Protein 2P6H (pdb70)

Secondary structure (DSSP, 8-state):
-EEEEEEEE--SSSEEEE-HHHHHHHHHTTT--SEEEEEE---SSEEEEEE---HHHHHHHHHHHHHHH-TTSS-GGGGT-S-HHHHHHHHHH-SEEEEEEETTEE---TT-EEEEEESS-S-EEEEEEEEEE-/-EEEEEEEE--SSSEEEE-HHHHHHHHHHHT--SEEEEEE---SSEEEEEE---HHHHHHHHHHHHHHH-TTSS-GGGGT-S-HHHHHHHHHH-SEEEEEEETTEE---TT-EEEEEESS-S-EEEEEEEEEE-

InterPro domains:
  IPR001602 UPF0047 protein YjbQ-like [PF01894] (20-130)
  IPR001602 UPF0047 protein YjbQ-like [PIRSF004681] (4-135)
  IPR001602 UPF0047 protein YjbQ-like [PS01314] (98-116)
  IPR001602 UPF0047 protein YjbQ-like [PTHR30615] (9-125)
  IPR001602 UPF0047 protein YjbQ-like [TIGR00149] (8-135)
  IPR035917 YjbQ-like superfamily [G3DSA:2.60.120.460] (1-136)
  IPR035917 YjbQ-like superfamily [SSF111038] (1-133)

B-factor: mean 32.74, std 10.24, range [18.62, 86.34]

Radius of gyration: 21.9 Å; Cα contacts (8 Å, |Δi|>4): 578; chains: 2; bounding box: 61×43×54 Å

Solvent-accessible surface area: 13868 Å² total; per-residue (Å²): 149,87,98,19,68,31,73,3,139,1,110,156,75,15,29,10,33,54,8,12,46,92,0,67,127,35,13,60,104,39,19,8,50,55,22,74,0,35,1,75,7,83,36,89,10,0,0,7,31,27,73,36,28,31,57,118,58,35,125,86,36,21,79,119,8,97,111,83,4,99,32,60,12,123,76,198,68,65,164,109,63,106,13,7,0,0,56,65,0,17,97,120,53,26,61,63,66,72,0,56,2,89,50,24,89,15,51,17,35,53,85,73,58,0,0,1,3,1,0,16,11,91,116,122,13,39,2,32,2,40,6,94,49,139,144,86,86,21,68,30,73,3,146,1,108,160,73,15,30,9,32,55,7,2,42,90,0,40,119,36,18,59,111,39,18,8,54,55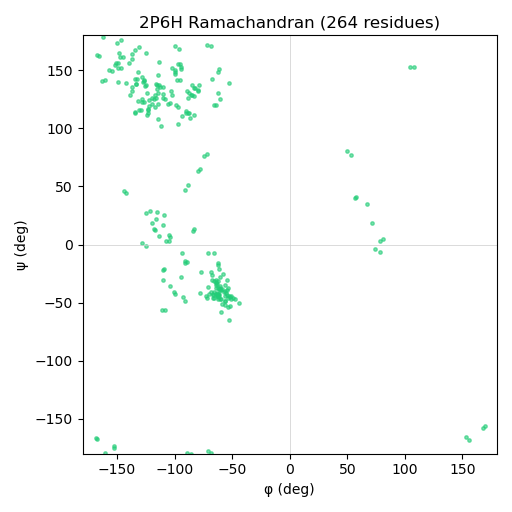,21,76,0,36,1,75,8,82,34,90,10,0,0,7,31,26,72,35,31,30,51,113,59,36,122,82,36,22,80,117,4,97,114,84,3,109,33,58,13,126,78,195,68,68,163,112,61,104,14,7,0,0,56,64,0,14,101,115,48,26,61,62,71,72,0,55,1,88,49,27,91,13,50,17,35,56,85,72,63,1,0,2,5,1,1,14,12,90,115,131,14,40,1,31,1,38,5,94,50,146

Sequence (268 aa):
METGSFTVKTERRLQVLDVTGKVEEWLSTVGGVNGLLVVYVPHTTAAVAVNEAEPRLMEDIVEFIRELTKPGGPWKHNLVDVNAHAHLGNTIIGDSRVIPVVGGRLSLGTWQRILFVEMDGPRERTVNLLYLGEMETGSFTVKTERRLQVLDVTGKVEEWLSTVGGVNGLLVVYVPHTTAAVAVNEAEPRLMEDIVEFIRELTKPGGPWKHNLVDVNAHAHLGNTIIGDSRVIPVVGGRLSLGTWQRILFVEMDGPRERTVNLLYLGE

CATH classification: 2.60.120.460

Organism: Aeropyrum pernix (strain ATCC 700893 / DSM 11879 / JCM 9820 / NBRC 100138 / K1) (NCBI:txid272557)

Foldseek 3Di:
DDKDKDKDFADDLKFKDFCQPVQLVVVVVVQFFWFKKKKFFPDLLKAKAKFAPDVVVRVVVRVVLCVVLPQQPPDPCVVVPRRSSSNVSCVVRDGMDMWTHHRNRGPDDPRITMMIIHNGDSDITMMIMDTDHD/DDKDKDKDFADDLKFKDFPQPVQVVVLVVVQDFWFKKKKFFPDLLKAKAKFAPDVVVRVVVRVVLCVPLPQQPPDPCVVVPRRSSSNVSCVVRDGMDMFTHHRNRGPAPPRITMMIIHNGDSDITMMMMDTDDD

Nearest PDB structures (foldseek):
  2p6h-assembly1_A  TM=1.008E+00  e=1.892E-31  Aeropyrum pernix
  1vph-assembly2_E  TM=9.837E-01  e=3.895E-20  Saccharolobus solfataricus P2
  1ve0-assembly1_A  TM=9.729E-01  e=5.757E-20  Sulfurisphaera tokodaii
  1vmf-assembly1_C  TM=9.405E-01  e=2.347E-15  Halalkalibacterium halodurans
  2cu5-assembly1_C  TM=9.081E-01  e=6.501E-14  Thermus thermophilus HB8

Structure (mmCIF, N/CA/C/O backbone):
data_2P6H
#
_entry.id   2P6H
#
_cell.length_a   73.023
_cell.length_b   73.023
_cell.length_c   49.433
_cell.angle_alpha   90.00
_cell.angle_beta   90.00
_cell.angle_gamma   120.00
#
_symmetry.space_group_name_H-M   'P 3'
#
loop_
_entity.id
_entity.type
_entity.pdbx_description
1 polymer 'Hypothetical protein'
2 non-polymer 'SULFATE ION'
3 water water
#
loop_
_atom_site.group_PDB
_atom_site.id
_atom_site.type_symbol
_atom_site.label_atom_id
_atom_site.label_alt_id
_atom_site.label_comp_id
_atom_site.label_asym_id
_atom_site.label_entity_id
_atom_site.label_seq_id
_atom_site.pdbx_PDB_ins_code
_atom_site.Cartn_x
_atom_site.Cartn_y
_atom_site.Cartn_z
_atom_site.occupancy
_atom_site.B_iso_or_equiv
_atom_site.auth_seq_id
_atom_site.auth_comp_id
_atom_site.auth_asym_id
_atom_site.auth_atom_id
_atom_site.pdbx_PDB_model_num
ATOM 1 N N . MET A 1 1 ? -2.150 8.143 23.052 1.00 52.51 1 MET A N 1
ATOM 2 C CA . MET A 1 1 ? -1.695 8.539 21.691 1.00 51.06 1 MET A CA 1
ATOM 3 C C . MET A 1 1 ? -1.903 10.024 21.443 1.00 50.57 1 MET A C 1
ATOM 4 O O . MET A 1 1 ? -2.734 10.670 22.085 1.00 50.75 1 MET A O 1
ATOM 9 N N . GLU A 1 2 ? -1.139 10.560 20.501 1.00 49.28 2 GLU A N 1
ATOM 10 C CA . GLU A 1 2 ? -1.233 11.947 20.133 1.00 47.96 2 GLU A CA 1
ATOM 11 C C . GLU A 1 2 ? -1.746 12.060 18.727 1.00 46.23 2 GLU A C 1
ATOM 12 O O . GLU A 1 2 ? -1.624 11.176 17.896 1.00 44.40 2 GLU A O 1
ATOM 18 N N . THR A 1 3 ? -2.300 13.226 18.473 1.00 44.10 3 THR A N 1
ATOM 19 C CA . THR A 1 3 ? -3.000 13.358 17.235 1.00 42.60 3 THR A CA 1
ATOM 20 C C . THR A 1 3 ? -2.927 14.808 16.705 1.00 41.07 3 THR A C 1
ATOM 21 O O . THR A 1 3 ? -2.874 15.757 17.476 1.00 40.06 3 THR A O 1
ATOM 25 N N . GLY A 1 4 ? -2.749 14.894 15.389 1.00 38.26 4 GLY A N 1
ATOM 26 C CA . GLY A 1 4 ? -2.488 16.168 14.749 1.00 37.37 4 GLY A CA 1
ATOM 27 C C . GLY A 1 4 ? -2.733 16.167 13.252 1.00 37.04 4 GLY A C 1
ATOM 28 O O . GLY A 1 4 ? -3.098 15.149 12.665 1.00 35.34 4 GLY A O 1
ATOM 29 N N . SER A 1 5 ? -2.528 17.321 12.632 1.00 36.78 5 SER A N 1
ATOM 30 C CA . SER A 1 5 ? -2.729 17.450 11.194 1.00 37.22 5 SER A CA 1
ATOM 31 C C . SER A 1 5 ? -2.147 18.754 10.690 1.00 36.55 5 SER A C 1
ATOM 32 O O . SER A 1 5 ? -1.879 19.671 11.466 1.00 37.45 5 SER A O 1
ATOM 35 N N . PHE A 1 6 ? -1.951 18.828 9.380 1.00 35.46 6 PHE A N 1
ATOM 36 C CA . PHE A 1 6 ? -1.456 20.031 8.746 1.00 33.92 6 PHE A CA 1
ATOM 37 C C . PHE A 1 6 ? -1.978 20.079 7.329 1.00 34.40 6 PHE A C 1
ATOM 38 O O . PHE A 1 6 ? -2.336 19.074 6.738 1.00 32.62 6 PHE A O 1
ATOM 46 N N . THR A 1 7 ? -2.086 21.313 6.790 1.00 33.63 7 THR A N 1
ATOM 47 C CA . THR A 1 7 ? -2.592 21.433 5.422 1.00 34.42 7 THR A CA 1
ATOM 48 C C . THR A 1 7 ? -1.483 21.499 4.423 1.00 34.70 7 THR A C 1
ATOM 49 O O . THR A 1 7 ? -0.358 21.874 4.728 1.00 33.60 7 THR A O 1
ATOM 53 N N . VAL A 1 8 ? -1.857 21.083 3.205 1.00 34.38 8 VAL A N 1
ATOM 54 C CA . VAL A 1 8 ? -0.934 21.067 2.085 1.00 34.61 8 VAL A CA 1
ATOM 55 C C . VAL A 1 8 ? -1.669 21.670 0.907 1.00 35.93 8 VAL A C 1
ATOM 56 O O . VAL A 1 8 ? -2.647 21.118 0.403 1.00 34.83 8 VAL A O 1
ATOM 60 N N . LYS A 1 9 ? -1.193 22.834 0.494 1.00 36.82 9 LYS A N 1
ATOM 61 C CA . LYS A 1 9 ? -1.770 23.552 -0.618 1.00 38.61 9 LYS A CA 1
ATOM 62 C C . LYS A 1 9 ? -1.110 23.098 -1.904 1.00 37.71 9 LYS A C 1
ATOM 63 O O . LYS A 1 9 ? 0.073 23.311 -2.134 1.00 38.12 9 LYS A O 1
ATOM 69 N N . THR A 1 10 ? -1.867 22.426 -2.768 1.00 36.47 10 THR A N 1
ATOM 70 C CA . THR A 1 10 ? -1.288 21.972 -4.014 1.00 35.42 10 THR A CA 1
ATOM 71 C C . THR A 1 10 ? -1.566 23.007 -5.108 1.00 36.38 10 THR A C 1
ATOM 72 O O . THR A 1 10 ? -2.522 23.770 -5.049 1.00 35.56 10 THR A O 1
ATOM 76 N N . GLU A 1 11 ? -0.690 23.049 -6.107 1.00 37.90 11 GLU A N 1
ATOM 77 C CA . GLU A 1 11 ? -0.762 24.073 -7.142 1.00 40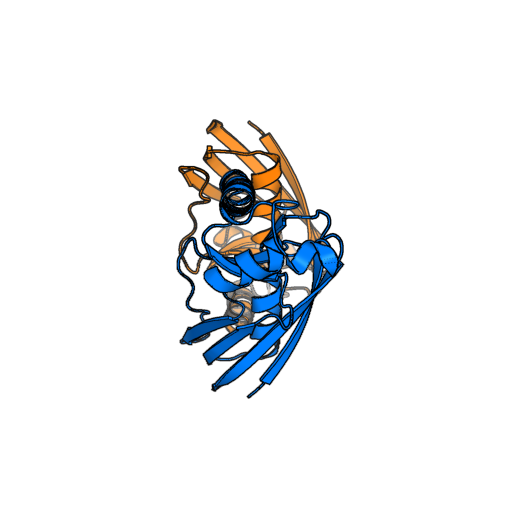.04 11 GLU A CA 1
ATOM 78 C C . GLU A 1 11 ? -1.186 23.614 -8.532 1.00 40.24 11 GLU A C 1
ATOM 79 O O . GLU A 1 11 ? -1.656 24.424 -9.333 1.00 39.22 11 GLU A O 1
ATOM 85 N N . ARG A 1 12 ? -1.022 22.324 -8.819 1.00 39.09 12 ARG A N 1
ATOM 86 C CA . ARG A 1 12 ? -1.307 21.715 -10.121 1.00 38.26 12 ARG A CA 1
ATOM 87 C C . ARG A 1 12 ? -2.286 20.535 -10.015 1.00 36.32 12 ARG A C 1
ATOM 88 O O . ARG A 1 12 ? -2.488 19.953 -8.957 1.00 35.07 12 ARG A O 1
ATOM 96 N N . ARG A 1 13 ? -2.855 20.110 -11.140 1.00 33.06 13 ARG A N 1
ATOM 97 C CA . ARG A 1 13 ? -3.717 18.942 -11.138 1.00 32.79 13 ARG A CA 1
ATOM 98 C C . ARG A 1 13 ? -2.973 17.748 -10.563 1.00 30.77 13 ARG A C 1
ATOM 99 O O . ARG A 1 13 ? -3.439 17.062 -9.663 1.00 29.68 13 ARG A O 1
ATOM 107 N N . LEU A 1 14 ? -1.788 17.482 -11.100 1.00 29.56 14 LEU A N 1
ATOM 108 C CA . LEU A 1 14 ? -0.951 16.360 -10.594 1.00 29.23 14 LEU A CA 1
ATOM 109 C C . LEU A 1 14 ? 0.304 16.983 -10.058 1.00 29.55 14 LEU A C 1
ATOM 110 O O . LEU A 1 14 ? 0.970 17.771 -10.716 1.00 27.27 14 LEU A O 1
ATOM 115 N N . GLN A 1 15 ? 0.649 16.627 -8.828 1.00 27.77 15 GLN A N 1
ATOM 116 C CA . GLN A 1 15 ? 1.846 17.181 -8.233 1.00 28.66 15 GLN A CA 1
ATOM 117 C C . GLN A 1 15 ? 2.283 16.359 -7.035 1.00 27.44 15 GLN A C 1
ATOM 118 O O . GLN A 1 15 ? 1.460 15.873 -6.265 1.00 27.04 15 GLN A O 1
ATOM 124 N N . VAL A 1 16 ? 3.590 16.178 -6.907 1.00 27.28 16 VAL A N 1
ATOM 125 C CA . VAL A 1 16 ? 4.149 15.435 -5.787 1.00 26.67 16 VAL A CA 1
ATOM 126 C C . VAL A 1 16 ? 4.864 16.443 -4.902 1.00 28.40 16 VAL A C 1
ATOM 127 O O . VAL A 1 16 ? 5.664 17.241 -5.402 1.00 29.94 16 VAL A O 1
ATOM 131 N N . LEU A 1 17 ? 4.563 16.410 -3.605 1.00 28.19 17 LEU A N 1
ATOM 132 C CA . LEU A 1 17 ? 5.163 17.339 -2.651 1.00 29.00 17 LEU A CA 1
ATOM 133 C C . LEU A 1 17 ? 5.830 16.592 -1.501 1.00 28.13 17 LEU A C 1
ATOM 134 O O . LEU A 1 17 ? 5.273 15.632 -0.987 1.00 25.75 17 LEU A O 1
ATOM 139 N N . ASP A 1 18 ? 7.021 17.046 -1.109 1.00 27.60 18 ASP A N 1
ATOM 140 C CA . ASP A 1 18 ? 7.765 16.479 0.021 1.00 27.84 18 ASP A CA 1
ATOM 141 C C . ASP A 1 18 ? 7.281 17.171 1.303 1.00 28.57 18 ASP A C 1
ATOM 142 O O . ASP A 1 18 ? 7.571 18.355 1.536 1.00 28.58 18 ASP A O 1
ATOM 147 N N . VAL A 1 19 ? 6.551 16.438 2.137 1.00 27.77 19 VAL A N 1
ATOM 148 C CA . VAL A 1 19 ? 6.022 17.014 3.388 1.00 26.61 19 VAL A CA 1
ATOM 149 C C . VAL A 1 19 ? 6.724 16.437 4.626 1.00 26.00 19 VAL A C 1
ATOM 150 O O . VAL A 1 19 ? 6.249 16.544 5.749 1.00 25.68 19 VAL A O 1
ATOM 154 N N . THR A 1 20 ? 7.883 15.813 4.445 1.00 26.64 20 THR A N 1
ATOM 155 C CA . THR A 1 20 ? 8.655 15.239 5.568 1.00 27.26 20 THR A CA 1
ATOM 156 C C . THR A 1 20 ? 8.863 16.238 6.694 1.00 30.37 20 THR A C 1
ATOM 157 O O . THR A 1 20 ? 8.734 15.924 7.870 1.00 28.15 20 THR A O 1
ATOM 161 N N . GLY A 1 21 ? 9.225 17.460 6.314 1.00 30.39 21 GLY A N 1
ATOM 162 C CA . GLY A 1 21 ? 9.493 18.498 7.294 1.00 33.11 21 GLY A CA 1
ATOM 163 C C . GLY A 1 21 ? 8.374 18.720 8.293 1.00 34.32 21 GLY A C 1
ATOM 164 O O . GLY A 1 21 ? 8.593 18.692 9.505 1.00 33.91 21 GLY A O 1
ATOM 165 N N . LYS A 1 22 ? 7.169 18.948 7.786 1.00 33.99 22 LYS A N 1
ATOM 166 C CA . LYS A 1 22 ? 6.001 19.188 8.631 1.00 35.90 22 LYS A CA 1
ATOM 167 C C . LYS A 1 22 ? 5.695 17.995 9.546 1.00 35.68 22 LYS A C 1
ATOM 168 O O . LYS A 1 22 ? 5.233 18.143 10.670 1.00 35.46 22 LYS A O 1
ATOM 174 N N . VAL A 1 23 ? 5.924 16.781 9.057 1.00 35.79 23 VAL A N 1
ATOM 175 C CA . VAL A 1 23 ? 5.649 15.596 9.871 1.00 35.55 23 VAL A CA 1
ATOM 176 C C . VAL A 1 23 ? 6.582 15.527 11.066 1.00 37.67 23 VAL A C 1
ATOM 177 O O . VAL A 1 23 ? 6.175 15.263 12.190 1.00 37.32 23 VAL A O 1
ATOM 181 N N . GLU A 1 24 ? 7.868 15.761 10.827 1.00 39.52 24 GLU A N 1
ATOM 182 C CA . GLU A 1 24 ? 8.865 15.732 11.879 1.00 43.36 24 GLU A CA 1
ATOM 183 C C . GLU A 1 24 ? 8.588 16.836 12.898 1.00 45.03 24 GLU A C 1
ATOM 184 O O . GLU A 1 24 ? 8.805 16.683 14.093 1.00 44.45 24 GLU A O 1
ATOM 190 N N . GLU A 1 25 ? 8.096 17.964 12.394 1.00 46.97 25 GLU A N 1
ATOM 191 C CA . GLU A 1 25 ? 7.743 19.091 13.211 1.00 48.95 25 GLU A CA 1
ATOM 192 C C . GLU A 1 25 ? 6.806 18.626 14.300 1.00 48.73 25 GLU A C 1
ATOM 193 O O . GLU A 1 25 ? 7.129 18.641 15.481 1.00 49.29 25 GLU A O 1
ATOM 199 N N . TRP A 1 26 ? 5.638 18.191 13.842 1.00 47.51 26 TRP A N 1
ATOM 200 C CA . TRP A 1 26 ? 4.594 17.689 14.728 1.00 46.75 26 TRP A CA 1
ATOM 201 C C . TRP A 1 26 ? 5.163 16.622 15.650 1.00 47.58 26 TRP A C 1
ATOM 202 O O . TRP A 1 26 ? 4.918 16.567 16.835 1.00 46.95 26 TRP A O 1
ATOM 213 N N . LEU A 1 27 ? 5.938 15.735 15.045 1.00 47.84 27 LEU A N 1
ATOM 214 C CA . LEU A 1 27 ? 6.493 14.640 15.801 1.00 50.27 27 LEU A CA 1
ATOM 215 C C . LEU A 1 27 ? 7.358 15.102 16.982 1.00 51.68 27 LEU A C 1
ATOM 216 O O . LEU A 1 27 ? 7.429 14.462 18.024 1.00 52.17 27 LEU A O 1
ATOM 221 N N . SER A 1 28 ? 8.116 16.192 16.749 1.00 53.12 28 SER A N 1
ATOM 222 C CA . SER A 1 28 ? 8.911 16.713 17.856 1.00 54.20 28 SER A CA 1
ATOM 223 C C . SER A 1 28 ? 8.037 17.501 18.828 1.00 54.54 28 SER A C 1
ATOM 224 O O . SER A 1 28 ? 8.363 17.665 19.995 1.00 55.62 28 SER A O 1
ATOM 227 N N . THR A 1 29 ? 6.909 17.993 18.325 1.00 54.43 29 THR A N 1
ATOM 228 C CA . THR A 1 29 ? 5.981 18.716 19.217 1.00 53.66 29 THR A CA 1
ATOM 229 C C . THR A 1 29 ? 5.325 17.734 20.145 1.00 53.13 29 THR A C 1
ATOM 230 O O . THR A 1 29 ? 4.584 18.095 21.050 1.00 53.47 29 THR A O 1
ATOM 234 N N . VAL A 1 30 ? 5.621 16.475 19.827 1.00 51.28 30 VAL A N 1
ATOM 235 C CA . VAL A 1 30 ? 5.093 15.417 20.614 1.00 49.35 30 VAL A CA 1
ATOM 236 C C . VAL A 1 30 ? 6.215 14.723 21.428 1.00 48.38 30 VAL A C 1
ATOM 237 O O . VAL A 1 30 ? 6.011 14.256 22.541 1.00 47.89 30 VAL A O 1
ATOM 241 N N . GLY A 1 31 ? 7.423 14.723 20.873 1.00 47.05 31 GLY A N 1
ATOM 242 C CA . GLY A 1 31 ? 8.567 14.169 21.573 1.00 46.16 31 GLY A CA 1
ATOM 243 C C . GLY A 1 31 ? 8.495 12.667 21.779 1.00 45.37 31 GLY A C 1
ATOM 244 O O . GLY A 1 31 ? 8.948 12.154 22.803 1.00 45.03 31 GLY A O 1
ATOM 245 N N . GLY A 1 32 ? 7.927 11.954 20.810 1.00 43.94 32 GLY A N 1
ATOM 246 C CA . GLY A 1 32 ? 7.817 10.505 20.928 1.00 42.12 32 GLY A CA 1
ATOM 247 C C . GLY A 1 32 ? 9.188 9.843 20.873 1.00 40.37 32 GLY A C 1
ATOM 248 O O . GLY A 1 32 ? 10.074 10.274 20.167 1.00 40.81 32 GLY A O 1
ATOM 249 N N . VAL A 1 33 ? 9.356 8.776 21.679 1.00 39.05 33 VAL A N 1
ATOM 250 C CA . VAL A 1 33 ? 10.643 8.109 21.656 1.00 37.30 33 VAL A CA 1
ATOM 251 C C . VAL A 1 33 ? 10.545 6.740 20.967 1.00 35.80 33 VAL A C 1
ATOM 252 O O . VAL A 1 33 ? 11.242 6.449 20.004 1.00 34.56 33 VAL A O 1
ATOM 256 N N . ASN A 1 34 ? 9.669 5.854 21.438 1.00 33.96 34 ASN A N 1
ATOM 257 C CA . ASN A 1 34 ? 9.466 4.552 20.802 1.00 33.42 34 ASN A CA 1
ATOM 258 C C . ASN A 1 34 ? 7.984 4.355 20.545 1.00 34.67 34 ASN A C 1
ATOM 259 O O . ASN A 1 34 ? 7.162 4.460 21.446 1.00 33.99 34 ASN A O 1
ATOM 264 N N . GLY A 1 35 ? 7.637 4.078 19.292 1.00 32.95 35 GLY A N 1
ATOM 265 C CA . GLY A 1 35 ? 6.223 3.907 18.931 1.00 32.79 35 GLY A CA 1
ATOM 266 C C . GLY A 1 35 ? 6.039 3.895 17.413 1.00 32.36 35 GLY A C 1
ATOM 267 O O . GLY A 1 35 ? 6.956 3.579 16.666 1.00 30.95 35 GLY A O 1
ATOM 268 N N . LEU A 1 36 ? 4.800 4.209 16.951 1.00 31.60 36 LEU A N 1
ATOM 269 C CA . LEU A 1 36 ? 4.496 4.245 15.527 1.00 31.71 36 LEU A CA 1
ATOM 270 C C . LEU A 1 36 ? 3.849 5.563 15.171 1.00 30.67 36 LEU A C 1
ATOM 271 O O . LEU A 1 36 ? 3.107 6.154 15.945 1.00 31.38 36 LEU A O 1
ATOM 276 N N . LEU A 1 37 ? 4.187 6.042 13.986 1.00 30.31 37 LEU A N 1
ATOM 277 C CA . LEU A 1 37 ? 3.545 7.207 13.511 1.00 29.77 37 LEU A CA 1
ATOM 278 C C . LEU A 1 37 ? 2.718 6.780 12.330 1.00 30.04 37 LEU A C 1
ATOM 279 O O . LEU A 1 37 ? 3.145 5.978 11.509 1.00 29.84 37 LEU A O 1
ATOM 284 N N . VAL A 1 38 ? 1.476 7.258 12.272 1.00 29.18 38 VAL A N 1
ATOM 285 C CA . VAL A 1 38 ? 0.667 6.964 11.088 1.00 27.61 38 VAL A CA 1
ATOM 286 C C . VAL A 1 38 ? 0.399 8.251 10.376 1.00 27.34 38 VAL A C 1
ATOM 287 O O . VAL A 1 38 ? -0.111 9.209 10.941 1.00 27.06 38 VAL A O 1
ATOM 291 N N . VAL A 1 39 ? 0.849 8.282 9.118 1.00 26.85 39 VAL A N 1
ATOM 292 C CA . VAL A 1 39 ? 0.616 9.404 8.247 1.00 25.75 39 VAL A CA 1
ATOM 293 C C . VAL A 1 39 ? -0.463 9.008 7.299 1.00 25.19 39 VAL A C 1
ATOM 294 O O . VAL A 1 39 ? -0.364 8.022 6.580 1.00 23.35 39 VAL A O 1
ATOM 298 N N . TYR A 1 40 ? -1.560 9.751 7.263 1.00 25.84 40 TYR A N 1
ATOM 299 C CA . TYR A 1 40 ? -2.645 9.390 6.370 1.00 26.97 40 TYR A CA 1
ATOM 300 C C . TYR A 1 40 ? -3.418 10.610 5.897 1.00 26.96 40 TYR A C 1
ATOM 301 O O . TYR A 1 40 ? -3.452 11.656 6.542 1.00 25.76 40 TYR A O 1
ATOM 310 N N . VAL A 1 41 ? -3.993 10.472 4.696 1.00 25.12 41 VAL A N 1
ATOM 311 C CA . VAL A 1 41 ? -4.781 11.546 4.139 1.00 25.41 41 VAL A CA 1
ATOM 312 C C . VAL A 1 41 ? -6.241 11.067 3.985 1.00 25.77 41 VAL A C 1
ATOM 313 O O . VAL A 1 41 ? -6.515 9.918 3.663 1.00 26.74 41 VAL A O 1
ATOM 317 N N . PRO A 1 42 ? -7.187 11.937 4.331 1.00 26.18 42 PRO A N 1
ATOM 318 C CA . PRO A 1 42 ? -8.602 11.615 4.255 1.00 25.80 42 PRO A CA 1
ATOM 319 C C . PRO A 1 42 ? -9.175 11.819 2.835 1.00 25.55 42 PRO A C 1
ATOM 320 O O . PRO A 1 42 ? -10.381 11.818 2.630 1.00 26.20 42 PRO A O 1
ATOM 324 N N . HIS A 1 43 ? -8.289 11.972 1.856 1.00 23.51 43 HIS A N 1
ATOM 325 C CA . HIS A 1 43 ? -8.732 12.218 0.479 1.00 24.40 43 HIS A CA 1
ATOM 326 C C . HIS A 1 43 ? -8.755 10.961 -0.390 1.00 23.46 43 HIS A C 1
ATOM 327 O O . HIS A 1 43 ? -7.874 10.114 -0.271 1.00 22.88 43 HIS A O 1
ATOM 334 N N . THR A 1 44 ? -9.765 10.855 -1.253 1.00 22.70 44 THR A N 1
ATOM 335 C CA . THR A 1 44 ? -9.888 9.725 -2.170 1.00 22.07 44 THR A CA 1
ATOM 336 C C . THR A 1 44 ? -9.244 10.065 -3.526 1.00 22.70 44 THR A C 1
ATOM 337 O O . THR A 1 44 ? -9.146 9.204 -4.393 1.00 22.40 44 THR A O 1
ATOM 341 N N . THR A 1 45 ? -8.825 11.319 -3.709 1.00 22.52 45 THR A N 1
ATOM 342 C CA . THR A 1 45 ? -8.161 11.661 -4.987 1.00 24.87 45 THR A CA 1
ATOM 343 C C . THR A 1 45 ? -6.788 12.272 -4.773 1.00 24.92 45 THR A C 1
ATOM 344 O O . THR A 1 45 ? -6.263 12.993 -5.611 1.00 24.81 45 THR A O 1
ATOM 348 N N . ALA A 1 46 ? -6.195 11.896 -3.650 1.00 25.46 46 ALA A N 1
ATOM 349 C CA . ALA A 1 46 ? -4.820 12.244 -3.333 1.00 24.97 46 ALA A CA 1
ATOM 350 C C . ALA A 1 46 ? -4.275 11.058 -2.593 1.00 25.05 46 ALA A C 1
ATOM 351 O O . ALA A 1 46 ? -5.008 10.205 -2.110 1.00 24.74 46 ALA A O 1
ATOM 353 N N . ALA A 1 47 ? -2.955 10.948 -2.510 1.00 24.08 47 ALA A N 1
ATOM 354 C CA . ALA A 1 47 ? -2.356 9.805 -1.827 1.00 23.96 47 ALA A CA 1
ATOM 355 C C . ALA A 1 47 ? -1.063 10.213 -1.132 1.00 23.83 47 ALA A C 1
ATOM 356 O O . ALA A 1 47 ? -0.639 11.361 -1.194 1.00 22.83 47 ALA A O 1
ATOM 358 N N . VAL A 1 48 ? -0.471 9.259 -0.397 1.00 23.83 48 VAL A N 1
ATOM 359 C CA . VAL A 1 48 ? 0.840 9.497 0.196 1.00 25.25 48 VAL A CA 1
ATOM 360 C C . VAL A 1 48 ? 1.725 8.311 -0.070 1.00 25.02 48 VAL A C 1
ATOM 361 O O . VAL A 1 48 ? 1.306 7.165 -0.013 1.00 23.60 48 VAL A O 1
ATOM 365 N N . ALA A 1 49 ? 2.971 8.639 -0.413 1.00 23.33 49 ALA A N 1
ATOM 366 C CA . ALA A 1 49 ? 3.939 7.618 -0.699 1.00 24.06 49 ALA A CA 1
ATOM 367 C C . ALA A 1 49 ? 5.242 7.944 -0.009 1.00 23.81 49 ALA A C 1
ATOM 368 O O . ALA A 1 49 ? 5.468 9.054 0.455 1.00 22.92 49 ALA A O 1
ATOM 370 N N . VAL A 1 50 ? 6.133 6.973 0.033 1.00 22.77 50 VAL A N 1
ATOM 371 C CA . VAL A 1 50 ? 7.458 7.205 0.584 1.00 22.81 50 VAL A CA 1
ATOM 372 C C . VAL A 1 50 ? 8.491 6.875 -0.441 1.00 22.57 50 VAL A C 1
ATOM 373 O O . VAL A 1 50 ? 8.572 5.762 -0.945 1.00 19.85 50 VAL A O 1
ATOM 377 N N . ASN A 1 51 ? 9.277 7.880 -0.808 1.00 22.85 51 ASN A N 1
ATOM 378 C CA . ASN A 1 51 ? 10.359 7.662 -1.759 1.00 22.57 51 ASN A CA 1
ATOM 379 C C . ASN A 1 51 ? 11.279 8.876 -1.780 1.00 23.37 51 ASN A C 1
ATOM 380 O O . ASN A 1 51 ? 11.258 9.719 -0.893 1.00 22.61 51 ASN A O 1
ATOM 385 N N . GLU A 1 52 ? 12.146 8.947 -2.786 1.00 23.34 52 GLU A N 1
ATOM 386 C CA . GLU A 1 52 ? 13.147 10.010 -2.877 1.00 25.06 52 GLU A CA 1
ATOM 387 C C . GLU A 1 52 ? 12.588 11.320 -3.420 1.00 25.31 52 GLU A C 1
ATOM 388 O O . GLU A 1 52 ? 11.890 11.337 -4.442 1.00 26.29 52 GLU A O 1
ATOM 394 N N . ALA A 1 53 ? 12.903 12.419 -2.739 1.00 24.71 53 ALA A N 1
ATOM 395 C CA . ALA A 1 53 ? 12.417 13.733 -3.163 1.00 25.97 53 ALA A CA 1
ATOM 396 C C . ALA A 1 53 ? 13.381 14.394 -4.169 1.00 27.83 53 ALA A C 1
ATOM 397 O O . ALA A 1 53 ? 13.789 15.538 -4.018 1.00 27.68 53 ALA A O 1
ATOM 399 N N . GLU A 1 54 ? 13.752 13.669 -5.218 1.00 28.32 54 GLU A N 1
ATOM 400 C CA . GLU A 1 54 ? 14.584 14.223 -6.243 1.00 29.02 54 GLU A CA 1
ATOM 401 C C . GLU A 1 54 ? 13.680 14.865 -7.255 1.00 29.96 54 GLU A C 1
ATOM 402 O O . GLU A 1 54 ? 12.726 14.270 -7.740 1.00 29.17 54 GLU A O 1
ATOM 408 N N . PRO A 1 55 ? 13.892 16.160 -7.586 1.00 29.92 55 PRO A N 1
ATOM 409 C CA . PRO A 1 55 ? 13.019 16.866 -8.548 1.00 29.83 55 PRO A CA 1
ATOM 410 C C . PRO A 1 55 ? 12.613 16.152 -9.836 1.00 28.68 55 PRO A C 1
ATOM 411 O O . PRO A 1 55 ? 11.430 16.080 -10.160 1.00 29.36 55 PRO A O 1
ATOM 415 N N . ARG A 1 56 ? 13.576 15.597 -10.552 1.00 28.86 56 ARG A N 1
ATOM 416 C CA . ARG A 1 56 ? 13.228 14.937 -11.797 1.00 29.60 56 ARG A CA 1
ATOM 417 C C . ARG A 1 56 ? 12.389 13.692 -11.531 1.00 28.76 56 ARG A C 1
ATOM 418 O O . ARG A 1 56 ? 11.378 13.443 -12.175 1.00 29.32 56 ARG A O 1
ATOM 426 N N . LEU A 1 57 ? 12.762 12.904 -10.526 1.00 26.22 57 LEU A N 1
ATOM 427 C CA . LEU A 1 57 ? 11.979 11.716 -10.151 1.00 26.37 57 LEU A CA 1
ATOM 428 C C . LEU A 1 57 ? 10.535 12.090 -9.836 1.00 26.26 57 LEU A C 1
ATOM 429 O O . LEU A 1 57 ? 9.595 11.378 -10.165 1.00 25.12 57 LEU A O 1
ATOM 434 N N . MET A 1 58 ? 10.364 13.219 -9.166 1.00 26.41 58 MET A N 1
ATOM 435 C CA . MET A 1 58 ? 9.033 13.655 -8.773 1.00 27.11 58 MET A CA 1
ATOM 436 C C . MET A 1 58 ? 8.192 13.979 -10.000 1.00 27.01 58 MET A C 1
ATOM 437 O O . MET A 1 58 ? 6.970 13.811 -9.990 1.00 26.72 58 MET A O 1
ATOM 442 N N . GLU A 1 59 ? 8.852 14.440 -11.058 1.00 26.99 59 GLU A N 1
ATOM 443 C CA . GLU A 1 59 ? 8.186 14.698 -12.331 1.00 26.93 59 GLU A CA 1
ATOM 444 C C . GLU A 1 59 ? 7.807 13.379 -12.925 1.00 26.13 59 GLU A C 1
ATOM 445 O O . GLU A 1 59 ? 6.724 13.200 -13.466 1.00 26.53 59 GLU A O 1
ATOM 451 N N . ASP A 1 60 ? 8.731 12.425 -12.843 1.00 23.67 60 ASP A N 1
ATOM 452 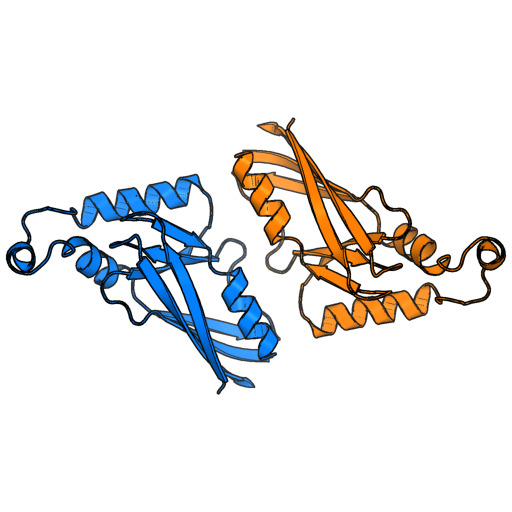C CA . ASP A 1 60 ? 8.491 11.104 -13.420 1.00 23.82 60 ASP A CA 1
ATOM 453 C C . ASP A 1 60 ? 7.293 10.408 -12.763 1.00 22.63 60 ASP A C 1
ATOM 454 O O . ASP A 1 60 ? 6.537 9.693 -13.380 1.00 21.75 60 ASP A O 1
ATOM 459 N N . ILE A 1 61 ? 7.189 10.616 -11.424 1.00 21.33 61 ILE A N 1
ATOM 460 C CA . ILE A 1 61 ? 6.081 9.994 -10.731 1.00 22.10 61 ILE A CA 1
ATOM 461 C C . ILE A 1 61 ? 4.740 10.489 -11.259 1.00 21.94 61 ILE A C 1
ATOM 462 O O . ILE A 1 61 ? 3.796 9.737 -11.462 1.00 22.64 61 ILE A O 1
ATOM 467 N N . VAL A 1 62 ? 4.660 11.807 -11.498 1.00 22.11 62 VAL A N 1
ATOM 468 C CA . VAL A 1 62 ? 3.430 12.315 -12.056 1.00 23.33 62 VAL A CA 1
ATOM 469 C C . VAL A 1 62 ? 3.157 11.754 -13.442 1.00 24.28 62 VAL A C 1
ATOM 470 O O . VAL A 1 62 ? 2.044 11.369 -13.777 1.00 25.19 62 VAL A O 1
ATOM 474 N N . GLU A 1 63 ? 4.195 11.703 -14.290 1.00 24.47 63 GLU A N 1
ATOM 475 C CA . GLU A 1 63 ? 3.994 11.152 -15.621 1.00 25.67 63 GLU A CA 1
ATOM 476 C C . GLU A 1 63 ? 3.620 9.665 -15.576 1.00 25.76 63 GLU A C 1
ATOM 477 O O . GLU A 1 63 ? 2.808 9.190 -16.362 1.00 24.98 63 GLU A O 1
ATOM 483 N N . PHE A 1 64 ? 4.224 8.932 -14.648 1.00 24.01 64 PHE A N 1
ATOM 484 C CA . PHE A 1 64 ? 3.939 7.507 -14.478 1.00 23.77 64 PHE A CA 1
ATOM 485 C C . PHE A 1 64 ? 2.461 7.332 -14.147 1.00 24.48 64 PHE A C 1
ATOM 486 O O . PHE A 1 64 ? 1.757 6.508 -14.699 1.00 23.89 64 PHE A O 1
ATOM 494 N N . ILE A 1 65 ? 2.010 8.172 -13.189 1.00 24.61 65 ILE A N 1
ATOM 495 C CA . ILE A 1 65 ? 0.617 8.146 -12.769 1.00 24.93 65 ILE A CA 1
ATOM 496 C C . ILE A 1 65 ? -0.318 8.529 -13.932 1.00 26.64 65 ILE A C 1
ATOM 497 O O . ILE A 1 65 ? -1.335 7.913 -14.180 1.00 26.13 65 ILE A O 1
ATOM 502 N N . ARG A 1 66 ? 0.072 9.596 -14.664 1.00 27.06 66 ARG A N 1
ATOM 503 C CA . ARG A 1 66 ? -0.741 10.035 -15.789 1.00 29.41 66 ARG A CA 1
ATOM 504 C C . ARG A 1 66 ? -0.947 8.905 -16.796 1.00 29.91 66 ARG A C 1
ATOM 505 O O . ARG A 1 66 ? -2.046 8.658 -17.275 1.00 29.60 66 ARG A O 1
ATOM 513 N N . GLU A 1 67 ? 0.134 8.190 -17.097 1.00 30.37 67 GLU A N 1
ATOM 514 C CA . GLU A 1 67 ? 0.126 7.062 -18.036 1.00 32.33 67 GLU A CA 1
ATOM 515 C C . GLU A 1 67 ? -0.832 5.933 -17.604 1.00 31.19 67 GLU A C 1
ATOM 516 O O . GLU A 1 67 ? -1.574 5.374 -18.401 1.00 30.57 67 GLU A O 1
ATOM 522 N N . LEU A 1 68 ? -0.755 5.555 -16.294 1.00 29.13 68 LEU A N 1
ATOM 523 C CA . LEU A 1 68 ? -1.585 4.443 -15.832 1.00 29.97 68 LEU A CA 1
ATOM 524 C C . LEU A 1 68 ? -3.010 4.820 -15.611 1.00 27.88 68 LEU A C 1
ATOM 525 O O . LEU A 1 68 ? -3.932 4.100 -15.971 1.00 27.89 68 LEU A O 1
ATOM 530 N N . THR A 1 69 ? -3.292 5.984 -15.031 1.00 25.65 69 THR A N 1
ATOM 531 C CA . THR A 1 69 ? -4.664 6.383 -14.711 1.00 24.01 69 THR A CA 1
ATOM 532 C C . THR A 1 69 ? -5.486 7.146 -15.756 1.00 26.06 69 THR A C 1
ATOM 533 O O . THR A 1 69 ? -6.704 7.260 -15.624 1.00 23.07 69 THR A O 1
ATOM 537 N N . LYS A 1 70 ? -4.819 7.669 -16.778 1.00 27.34 70 LYS A N 1
ATOM 538 C CA . LYS A 1 70 ? -5.464 8.387 -17.904 1.00 29.73 70 LYS A CA 1
ATOM 539 C C . LYS A 1 70 ? -6.462 9.479 -17.494 1.00 29.48 70 LYS A C 1
ATOM 540 O O . LYS A 1 70 ? -7.672 9.298 -17.531 1.00 30.05 70 LYS A O 1
ATOM 546 N N . PRO A 1 71 ? -5.959 10.669 -17.125 1.00 28.85 71 PRO A N 1
ATOM 547 C CA . PRO A 1 71 ? -6.885 11.750 -16.760 1.00 30.40 71 PRO A CA 1
ATOM 548 C C . PRO A 1 71 ? -7.723 12.067 -18.005 1.00 32.39 71 PRO A C 1
ATOM 549 O O . PRO A 1 71 ? -7.172 12.228 -19.098 1.00 31.74 71 PRO A O 1
ATOM 553 N N . GLY A 1 72 ? -9.043 12.115 -17.847 1.00 31.78 72 GLY A N 1
ATOM 554 C CA . GLY A 1 72 ? -9.915 12.403 -18.973 1.00 32.97 72 GLY A CA 1
ATOM 555 C C . GLY A 1 72 ? -10.135 11.209 -19.883 1.00 33.40 72 GLY A C 1
ATOM 556 O O . GLY A 1 72 ? -10.805 11.324 -20.913 1.00 34.02 72 GLY A O 1
ATOM 557 N N . GLY A 1 73 ? -9.569 10.067 -19.499 1.00 32.21 73 GLY A N 1
ATOM 558 C CA . GLY A 1 73 ? -9.708 8.854 -20.281 1.00 30.96 73 GLY A CA 1
ATOM 559 C C . GLY A 1 73 ? -11.124 8.316 -20.266 1.00 29.80 73 GLY A C 1
ATOM 560 O O . GLY A 1 73 ? -11.999 8.910 -19.638 1.00 29.52 73 GLY A O 1
ATOM 561 N N . PRO A 1 74 ? -11.380 7.182 -20.940 1.00 30.18 74 PRO A N 1
ATOM 562 C CA . PRO A 1 74 ? -12.714 6.580 -20.995 1.00 30.96 74 PRO A CA 1
ATOM 563 C C . PRO A 1 74 ? -13.126 5.883 -19.709 1.00 29.31 74 PRO A C 1
ATOM 564 O O . PRO A 1 74 ? -13.110 4.655 -19.626 1.00 31.68 74 PRO A O 1
ATOM 568 N N . TRP A 1 75 ? -13.500 6.680 -18.716 1.00 26.94 75 TRP A N 1
ATOM 569 C CA . TRP A 1 75 ? -13.934 6.166 -17.422 1.00 26.14 75 TRP A CA 1
ATOM 570 C C . TRP A 1 75 ? -15.411 6.497 -17.247 1.00 27.68 75 TRP A C 1
ATOM 571 O O . TRP A 1 75 ? -15.845 7.601 -17.571 1.00 26.90 75 TRP A O 1
ATOM 582 N N . LYS A 1 76 ? -16.179 5.541 -16.739 1.00 27.60 76 LYS A N 1
ATOM 583 C CA . LYS A 1 76 ? -17.609 5.764 -16.548 1.00 29.00 76 LYS A CA 1
ATOM 584 C C . LYS A 1 76 ? -17.890 6.800 -15.455 1.00 28.83 76 LYS A C 1
ATOM 585 O O . LYS A 1 76 ? -18.930 7.444 -15.426 1.00 29.82 76 LYS A O 1
ATOM 591 N N . HIS A 1 77 ? -16.947 6.977 -14.533 1.00 28.65 77 HIS A N 1
ATOM 592 C CA . HIS A 1 77 ? -17.095 7.978 -13.479 1.00 28.86 77 HIS A CA 1
ATOM 593 C C . HIS A 1 77 ? -17.177 9.364 -14.144 1.00 29.57 77 HIS A C 1
ATOM 594 O O . HIS A 1 77 ? -17.634 10.319 -13.519 1.00 30.61 77 HIS A O 1
ATOM 601 N N . ASN A 1 78 ? -16.745 9.463 -15.408 1.00 30.44 78 ASN A N 1
ATOM 602 C CA . ASN A 1 78 ? -16.791 10.764 -16.176 1.00 29.91 78 ASN A CA 1
ATOM 603 C C . ASN A 1 78 ? -18.186 11.303 -16.270 1.00 28.70 78 ASN A C 1
ATOM 604 O O . ASN A 1 78 ? -18.407 12.491 -16.462 1.00 28.37 78 ASN A O 1
ATOM 609 N N . LEU A 1 79 ? -19.191 10.446 -16.185 1.00 28.02 79 LEU A N 1
ATOM 610 C CA . LEU A 1 79 ? -20.571 10.935 -16.254 1.00 29.03 79 LEU A CA 1
ATOM 611 C C . LEU A 1 79 ? -20.854 11.760 -15.003 1.00 29.19 79 LEU A C 1
ATOM 612 O O . LEU A 1 79 ? -21.629 12.713 -15.033 1.00 27.59 79 LEU A O 1
ATOM 617 N N . VAL A 1 80 ? -20.178 11.368 -13.901 1.00 28.77 80 VAL A N 1
ATOM 618 C CA . VAL A 1 80 ? -20.389 11.989 -12.579 1.00 29.97 80 VAL A CA 1
ATOM 619 C C . VAL A 1 80 ? -19.419 13.165 -12.284 1.00 30.74 80 VAL A C 1
ATOM 620 O O . VAL A 1 80 ? -19.800 14.210 -11.768 1.00 30.03 80 VAL A O 1
ATOM 624 N N . ASP A 1 81 ? -18.129 12.974 -12.580 1.00 29.61 81 ASP A N 1
ATOM 625 C CA . ASP A 1 81 ? -17.146 14.011 -12.270 1.00 30.80 81 ASP A CA 1
ATOM 626 C C . ASP A 1 81 ? -15.993 13.877 -13.258 1.00 30.24 81 ASP A C 1
ATOM 627 O O . ASP A 1 81 ? -16.069 13.084 -14.188 1.00 30.44 81 ASP A O 1
ATOM 632 N N . VAL A 1 82 ? -14.920 14.635 -13.063 1.00 29.07 82 VAL A N 1
ATOM 633 C CA . VAL A 1 82 ? -13.783 14.543 -14.018 1.00 29.68 82 VAL A CA 1
ATOM 634 C C . VAL A 1 82 ? -12.476 14.096 -13.378 1.00 29.01 82 VAL A C 1
ATOM 635 O O . VAL A 1 82 ? -11.397 14.242 -13.937 1.00 29.14 82 VAL A O 1
ATOM 639 N N . ASN A 1 83 ? -12.537 13.488 -12.197 1.00 27.13 83 ASN A N 1
ATOM 640 C CA . ASN A 1 83 ? -11.308 13.065 -11.504 1.00 25.35 83 ASN A CA 1
ATOM 641 C C . ASN A 1 83 ? -11.172 11.532 -11.348 1.00 24.76 83 ASN A C 1
ATOM 642 O O . ASN A 1 83 ? -10.534 11.028 -10.433 1.00 23.62 83 ASN A O 1
ATOM 647 N N . ALA A 1 84 ? -11.755 10.747 -12.249 1.00 22.55 84 ALA A N 1
ATOM 648 C CA . ALA A 1 84 ? -11.671 9.294 -12.140 1.00 22.89 84 ALA A CA 1
ATOM 649 C C . ALA A 1 84 ? -10.224 8.819 -11.956 1.00 22.08 84 ALA A C 1
ATOM 650 O O . ALA A 1 84 ? -9.932 7.996 -11.079 1.00 21.88 84 ALA A O 1
ATOM 652 N N . HIS A 1 85 ? -9.324 9.349 -12.781 1.00 21.41 85 HIS A N 1
ATOM 653 C CA . HIS A 1 85 ? -7.911 8.981 -12.733 1.00 22.35 85 HIS A CA 1
ATOM 654 C C . HIS A 1 85 ? -7.293 9.139 -11.341 1.00 22.33 85 HIS A C 1
ATOM 655 O O . HIS A 1 85 ? -6.448 8.334 -10.935 1.00 22.13 85 HIS A O 1
ATOM 662 N N . ALA A 1 86 ? -7.694 10.185 -10.623 1.00 21.60 86 ALA A N 1
ATOM 663 C CA . ALA A 1 86 ? -7.148 10.429 -9.285 1.00 22.83 86 ALA A CA 1
ATOM 664 C C . ALA A 1 86 ? -7.563 9.326 -8.307 1.00 22.94 86 ALA A C 1
ATOM 665 O O . ALA A 1 86 ? -6.787 8.871 -7.477 1.00 23.46 86 ALA A O 1
ATOM 667 N N . HIS A 1 87 ? -8.816 8.887 -8.391 1.00 22.61 87 HIS A N 1
ATOM 668 C CA . HIS A 1 87 ? -9.303 7.821 -7.525 1.00 23.86 87 HIS A CA 1
ATOM 669 C C . HIS A 1 87 ? -8.482 6.562 -7.812 1.00 21.70 87 HIS A C 1
ATOM 670 O O . HIS A 1 87 ? -8.050 5.868 -6.896 1.00 21.03 87 HIS A O 1
ATOM 677 N N . LEU A 1 88 ? -8.260 6.288 -9.095 1.00 23.16 88 LEU A N 1
ATOM 678 C CA . LEU A 1 88 ? -7.501 5.119 -9.513 1.00 22.81 88 LEU A CA 1
ATOM 679 C C . LEU A 1 88 ? -6.059 5.186 -8.986 1.00 22.15 88 LEU A C 1
ATOM 680 O O . LEU A 1 88 ? -5.527 4.193 -8.484 1.00 21.26 88 LEU A O 1
ATOM 685 N N . GLY A 1 89 ? -5.433 6.354 -9.085 1.00 21.66 89 GLY A N 1
ATOM 686 C CA . GLY A 1 89 ? -4.073 6.490 -8.584 1.00 22.39 89 GLY A CA 1
ATOM 687 C C . GLY A 1 89 ? -4.024 6.234 -7.086 1.00 21.91 89 GLY A C 1
ATOM 688 O O . GLY A 1 89 ? -3.132 5.541 -6.570 1.00 20.45 89 GLY A O 1
ATOM 689 N N . ASN A 1 90 ? -4.993 6.804 -6.376 1.00 20.87 90 ASN A N 1
ATOM 690 C CA . ASN A 1 90 ? -5.083 6.619 -4.932 1.00 21.31 90 ASN A CA 1
ATOM 691 C C . ASN A 1 90 ? -5.174 5.149 -4.560 1.00 22.14 90 ASN A C 1
ATOM 692 O O . ASN A 1 90 ? -4.583 4.702 -3.604 1.00 23.11 90 ASN A O 1
ATOM 697 N N . THR A 1 91 ? -5.970 4.357 -5.341 1.00 22.41 91 THR A N 1
ATOM 698 C CA . THR A 1 91 ? -6.091 2.942 -4.961 1.00 23.09 91 THR A CA 1
ATOM 699 C C . THR A 1 91 ? -4.779 2.150 -5.056 1.00 23.28 91 THR A C 1
ATOM 700 O O . THR A 1 91 ? -4.578 1.187 -4.340 1.00 23.24 91 THR A O 1
ATOM 704 N N . ILE A 1 92 ? -3.877 2.477 -6.012 1.00 20.44 92 ILE A N 1
ATOM 705 C CA . ILE A 1 92 ? -2.669 1.596 -6.001 1.00 21.04 92 ILE A CA 1
ATOM 706 C C . ILE A 1 92 ? -1.464 2.297 -5.409 1.00 21.43 92 ILE A C 1
ATOM 707 O O . ILE A 1 92 ? -0.363 1.763 -5.392 1.00 23.10 92 ILE A O 1
ATOM 712 N N . ILE A 1 93 ? -1.642 3.552 -4.922 1.00 21.39 93 ILE A N 1
ATOM 713 C CA . ILE A 1 93 ? -0.538 4.163 -4.193 1.00 21.39 93 ILE A CA 1
ATOM 714 C C . ILE A 1 93 ? -0.799 4.057 -2.703 1.00 21.96 93 ILE A C 1
ATOM 715 O O . ILE A 1 93 ? 0.080 3.743 -1.912 1.00 21.98 93 ILE A O 1
ATOM 720 N N . GLY A 1 94 ? -2.043 4.273 -2.284 1.00 22.15 94 GLY A N 1
ATOM 721 C CA . GLY A 1 94 ? -2.368 4.152 -0.870 1.00 22.97 94 GLY A CA 1
ATOM 722 C C . GLY A 1 94 ? -2.554 5.498 -0.184 1.00 23.95 94 GLY A C 1
ATOM 723 O O . GLY A 1 94 ? -1.971 6.498 -0.594 1.00 22.92 94 GLY A O 1
ATOM 724 N N . ASP A 1 95 ? -3.359 5.527 0.872 1.00 25.08 95 ASP A N 1
ATOM 725 C CA . ASP A 1 95 ? -3.632 6.774 1.577 1.00 27.45 95 ASP A CA 1
ATOM 726 C C . ASP A 1 95 ? -3.087 6.838 2.998 1.00 26.29 95 ASP A C 1
ATOM 727 O O . ASP A 1 95 ? -3.385 7.779 3.734 1.00 25.60 95 ASP A O 1
ATOM 732 N N . SER A 1 96 ? -2.311 5.838 3.399 1.00 25.91 96 SER A N 1
ATOM 733 C CA . SER A 1 96 ? -1.733 5.892 4.738 1.00 28.13 96 SER A CA 1
ATOM 734 C C . SER A 1 96 ? -0.447 5.071 4.798 1.00 28.31 96 SER A C 1
ATOM 735 O O . SER A 1 96 ? -0.274 4.087 4.090 1.00 28.61 96 SER A O 1
ATOM 738 N N . ARG A 1 97 ? 0.444 5.529 5.662 1.00 26.34 97 ARG A N 1
ATOM 739 C CA . ARG A 1 97 ? 1.749 4.889 5.839 1.00 25.57 97 ARG A CA 1
ATOM 740 C C . ARG A 1 97 ? 2.085 4.805 7.313 1.00 24.80 97 ARG A C 1
ATOM 741 O O . ARG A 1 97 ? 1.903 5.750 8.069 1.00 24.89 97 ARG A O 1
ATOM 749 N N . VAL A 1 98 ? 2.574 3.647 7.725 1.00 24.99 98 VAL A N 1
ATOM 750 C CA . VAL A 1 98 ? 2.980 3.478 9.111 1.00 25.29 98 VAL A CA 1
ATOM 751 C C . VAL A 1 98 ? 4.493 3.575 9.136 1.00 26.04 98 VAL A C 1
ATOM 752 O O . VAL A 1 98 ? 5.182 2.949 8.358 1.00 25.11 98 VAL A O 1
ATOM 756 N N . ILE A 1 99 ? 4.995 4.453 10.045 1.00 26.64 99 ILE A N 1
ATOM 757 C CA . ILE A 1 99 ? 6.443 4.680 10.170 1.00 26.97 99 ILE A CA 1
ATOM 758 C C . ILE A 1 99 ? 6.892 4.544 11.616 1.00 26.33 99 ILE A C 1
ATOM 759 O O . ILE A 1 99 ? 6.529 5.324 12.487 1.00 26.25 99 ILE A O 1
ATOM 764 N N . PRO A 1 100 ? 7.732 3.542 11.909 1.00 27.24 100 PRO A N 1
ATOM 765 C CA . PRO A 1 100 ? 8.233 3.351 13.273 1.00 26.93 100 PRO A CA 1
ATOM 766 C C . PRO A 1 100 ? 9.061 4.535 13.774 1.00 27.40 100 PRO A C 1
ATOM 767 O O . PRO A 1 100 ? 9.720 5.236 12.996 1.00 23.46 100 PRO A O 1
ATOM 771 N N . VAL A 1 101 ? 8.992 4.768 15.077 1.00 26.34 101 VAL A N 1
ATOM 772 C CA . VAL A 1 101 ? 9.772 5.819 15.723 1.00 27.22 101 VAL A CA 1
ATOM 773 C C . VAL A 1 101 ? 10.542 5.018 16.760 1.00 28.57 101 VAL A C 1
ATOM 774 O O . VAL A 1 101 ? 9.950 4.394 17.654 1.00 26.87 101 VAL A O 1
ATOM 778 N N . VAL A 1 102 ? 11.859 4.993 16.611 1.00 28.71 102 VAL A N 1
ATOM 779 C CA . VAL A 1 102 ? 12.698 4.215 17.523 1.00 29.00 102 VAL A CA 1
ATOM 780 C C . VAL A 1 102 ? 13.788 5.085 18.119 1.00 29.69 102 VAL A C 1
ATOM 781 O O . VAL A 1 102 ? 14.600 5.675 17.419 1.00 28.95 102 VAL A O 1
ATOM 785 N N . GLY A 1 103 ? 13.820 5.160 19.446 1.00 29.56 103 GLY A N 1
ATOM 786 C CA . GLY A 1 103 ? 14.833 5.958 20.110 1.00 30.31 103 GLY A CA 1
ATOM 787 C C . GLY A 1 103 ? 14.784 7.396 19.632 1.00 30.15 103 GLY A C 1
ATOM 788 O O . GLY A 1 103 ? 15.818 8.030 19.418 1.00 32.49 103 GLY A O 1
ATOM 789 N N . GLY A 1 104 ? 13.575 7.906 19.450 1.00 29.26 104 GLY A N 1
ATOM 790 C CA . GLY A 1 104 ? 13.407 9.276 19.012 1.00 29.65 104 GLY A CA 1
ATOM 791 C C . GLY A 1 104 ? 13.641 9.472 17.518 1.00 28.79 104 GLY A C 1
ATOM 792 O O . GLY A 1 104 ? 13.415 10.562 17.002 1.00 28.61 104 GLY A O 1
ATOM 793 N N . ARG A 1 105 ? 14.091 8.433 16.819 1.00 28.36 105 ARG A N 1
ATOM 794 C CA . ARG A 1 105 ? 14.366 8.545 15.386 1.00 27.81 105 ARG A CA 1
ATOM 795 C C . ARG A 1 105 ? 13.245 8.024 14.492 1.00 29.48 105 ARG A C 1
ATOM 796 O O . ARG A 1 105 ? 12.885 6.837 14.545 1.00 28.07 105 ARG A O 1
ATOM 804 N N . LEU A 1 106 ? 12.703 8.913 13.661 1.00 29.30 106 LEU A N 1
ATOM 805 C CA . LEU A 1 106 ? 11.720 8.509 12.730 1.00 28.57 106 LEU A CA 1
ATOM 806 C C . LEU A 1 106 ? 12.399 7.549 11.809 1.00 28.49 106 LEU A C 1
ATOM 807 O O . LEU A 1 106 ? 13.387 7.864 11.159 1.00 27.58 106 LEU A O 1
ATOM 812 N N . SER A 1 107 ? 11.902 6.323 11.756 1.00 26.11 107 SER A N 1
ATOM 813 C CA . SER A 1 107 ? 12.619 5.252 11.056 1.00 27.95 107 SER A CA 1
ATOM 814 C C . SER A 1 107 ? 12.447 5.264 9.497 1.00 28.29 107 SER A C 1
ATOM 815 O O . SER A 1 107 ? 11.937 4.328 8.895 1.00 28.99 107 SER A O 1
ATOM 818 N N . LEU A 1 108 ? 12.920 6.328 8.861 1.00 26.13 108 LEU A N 1
ATOM 819 C CA . LEU A 1 108 ? 12.911 6.411 7.405 1.00 25.86 108 LEU A CA 1
ATOM 820 C C . LEU A 1 108 ? 14.329 6.123 6.948 1.00 25.34 108 LEU A C 1
ATOM 821 O O . LEU A 1 108 ? 15.290 6.378 7.686 1.00 25.19 108 LEU A O 1
ATOM 826 N N . GLY A 1 109 ? 14.459 5.580 5.744 1.00 24.32 109 GLY A N 1
ATOM 827 C CA . GLY A 1 109 ? 15.773 5.273 5.213 1.00 22.70 109 GLY A CA 1
ATOM 828 C C . GLY A 1 109 ? 16.504 6.544 4.841 1.00 22.33 109 GLY A C 1
ATOM 829 O O . GLY A 1 109 ? 15.928 7.626 4.844 1.00 22.17 109 GLY A O 1
ATOM 830 N N . THR A 1 110 ? 17.777 6.410 4.497 1.00 22.33 110 THR A N 1
ATOM 831 C CA . THR A 1 110 ? 18.570 7.616 4.159 1.00 23.81 110 THR A CA 1
ATOM 832 C C . THR A 1 110 ? 17.955 8.460 3.064 1.00 23.63 110 THR A C 1
ATOM 833 O O . THR A 1 110 ? 17.907 9.681 3.137 1.00 24.06 110 THR A O 1
ATOM 837 N N . TRP A 1 111 ? 17.417 7.849 2.014 1.00 22.57 111 TRP A N 1
ATOM 838 C CA . TRP A 1 111 ? 16.826 8.607 0.910 1.00 23.60 111 TRP A CA 1
ATOM 839 C C . TRP A 1 111 ? 15.30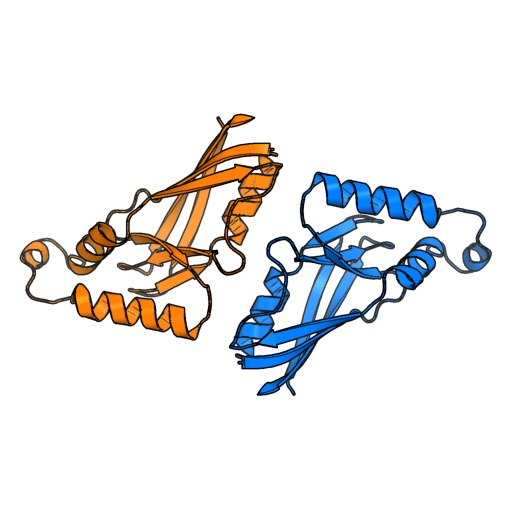0 8.617 0.865 1.00 23.99 111 TRP A C 1
ATOM 840 O O . TRP A 1 111 ? 14.714 9.093 -0.107 1.00 24.72 111 TRP A O 1
ATOM 851 N N . GLN A 1 112 ? 14.657 8.091 1.906 1.00 24.05 112 GLN A N 1
ATOM 852 C CA . GLN A 1 112 ? 13.195 8.060 1.956 1.00 24.27 112 GLN A CA 1
ATOM 853 C C . GLN A 1 112 ? 12.612 9.355 2.498 1.00 24.82 112 GLN A C 1
ATOM 854 O O . GLN A 1 112 ? 13.105 9.915 3.479 1.00 23.31 112 GLN A O 1
ATOM 860 N N . ARG A 1 113 ? 11.551 9.824 1.852 1.00 24.73 113 ARG A N 1
ATOM 861 C CA . ARG A 1 113 ? 10.866 11.021 2.271 1.00 24.94 113 ARG A CA 1
ATOM 862 C C . ARG A 1 113 ? 9.373 10.809 2.142 1.00 24.71 113 ARG A C 1
ATOM 863 O O . ARG A 1 113 ? 8.902 9.970 1.385 1.00 24.74 113 ARG A O 1
ATOM 871 N N . ILE A 1 114 ? 8.593 11.567 2.899 1.00 22.41 114 ILE A N 1
ATOM 872 C CA . ILE A 1 114 ? 7.141 11.464 2.880 1.00 23.51 114 ILE A CA 1
ATOM 873 C C . ILE A 1 114 ? 6.604 12.359 1.794 1.00 23.05 114 ILE A C 1
ATOM 874 O O . ILE A 1 114 ? 6.685 13.579 1.861 1.00 22.63 114 ILE A O 1
ATOM 879 N N . LEU A 1 115 ? 6.024 11.755 0.768 1.00 20.41 115 LEU A N 1
ATOM 880 C CA . LEU A 1 115 ? 5.531 12.525 -0.361 1.00 21.55 115 LEU A CA 1
ATOM 881 C C . LEU A 1 115 ? 4.015 12.571 -0.487 1.00 22.49 115 LEU A C 1
ATOM 882 O O . LEU A 1 115 ? 3.351 11.535 -0.506 1.00 20.91 115 LEU A O 1
ATOM 887 N N . PHE A 1 116 ? 3.472 13.780 -0.568 1.00 22.17 116 PHE A N 1
ATOM 888 C CA . PHE A 1 116 ? 2.042 13.958 -0.761 1.00 23.21 116 PHE A CA 1
ATOM 889 C C . PHE A 1 116 ? 1.872 13.887 -2.276 1.00 22.80 116 PHE A C 1
ATOM 890 O O . PHE A 1 116 ? 2.568 14.584 -3.021 1.00 23.71 116 PHE A O 1
ATOM 898 N N . VAL A 1 117 ? 0.959 13.039 -2.728 1.00 21.75 117 VAL A N 1
ATOM 899 C CA . VAL A 1 117 ? 0.716 12.904 -4.151 1.00 21.17 117 VAL A CA 1
ATOM 900 C C . VAL A 1 117 ? -0.650 13.442 -4.517 1.00 20.76 117 VAL A C 1
ATOM 901 O O . VAL A 1 117 ? -1.677 12.821 -4.277 1.00 20.37 117 VAL A O 1
ATOM 905 N N . GLU A 1 118 ? -0.675 14.647 -5.084 1.00 22.28 118 GLU A N 1
ATOM 906 C CA . GLU A 1 118 ? -1.923 15.302 -5.500 1.00 22.77 118 GLU A CA 1
ATOM 907 C C . GLU A 1 118 ? -2.281 14.862 -6.922 1.00 23.90 118 GLU A C 1
ATOM 908 O O . GLU A 1 118 ? -1.435 14.899 -7.822 1.00 22.64 118 GLU A O 1
ATOM 914 N N . MET A 1 119 ? -3.526 14.442 -7.128 1.00 21.31 119 MET A N 1
ATOM 915 C CA . MET A 1 119 ? -3.948 14.012 -8.453 1.00 23.73 119 MET A CA 1
ATOM 916 C C . MET A 1 119 ? -5.185 14.767 -8.937 1.00 23.93 119 MET A C 1
ATOM 917 O O . MET A 1 119 ? -5.656 14.554 -10.059 1.00 23.76 119 MET A O 1
ATOM 922 N N . ASP A 1 120 ? -5.693 15.662 -8.092 1.00 24.02 120 ASP A N 1
ATOM 923 C CA . ASP A 1 120 ? -6.871 16.470 -8.450 1.00 25.55 120 ASP A CA 1
ATOM 924 C C . ASP A 1 120 ? -6.726 17.894 -7.913 1.00 25.52 120 ASP A C 1
ATOM 925 O O . ASP A 1 120 ? -7.649 18.477 -7.359 1.00 25.92 120 ASP A O 1
ATOM 930 N N . GLY A 1 121 ? -5.542 18.473 -8.084 1.00 25.89 121 GLY A N 1
ATOM 931 C CA . GLY A 1 121 ? -5.319 19.833 -7.633 1.00 27.61 121 GLY A CA 1
ATOM 932 C C . GLY A 1 121 ? -5.758 20.843 -8.682 1.00 29.78 121 GLY A C 1
ATOM 933 O O . GLY A 1 121 ? -6.228 20.453 -9.745 1.00 30.10 121 GLY A O 1
ATOM 934 N N . PRO A 1 122 ? -5.615 22.150 -8.414 1.00 31.96 122 PRO A N 1
ATOM 935 C CA . PRO A 1 122 ? -5.059 22.697 -7.170 1.00 32.06 122 PRO A CA 1
ATOM 936 C C . PRO A 1 122 ? -6.097 22.698 -6.054 1.00 32.95 122 PRO A C 1
ATOM 937 O O . PRO A 1 122 ? -7.244 23.105 -6.258 1.00 32.56 122 PRO A O 1
ATOM 941 N N . ARG A 1 123 ? -5.694 22.225 -4.880 1.00 33.75 123 ARG A N 1
ATOM 942 C CA . ARG A 1 123 ? -6.603 22.159 -3.728 1.00 34.97 123 ARG A CA 1
ATOM 943 C C . ARG A 1 123 ? -5.854 22.367 -2.411 1.00 34.89 123 ARG A C 1
ATOM 944 O O . ARG A 1 123 ? -4.641 22.231 -2.326 1.00 35.12 123 ARG A O 1
ATOM 952 N N . GLU A 1 124 ? -6.620 22.713 -1.386 1.00 35.85 124 GLU A N 1
ATOM 953 C CA . GLU A 1 124 ? -6.038 22.850 -0.091 1.00 35.77 124 GLU A CA 1
ATOM 954 C C . GLU A 1 124 ? -6.307 21.524 0.591 1.00 33.31 124 GLU A C 1
ATOM 955 O O . GLU A 1 124 ? -7.421 21.220 0.997 1.00 34.15 124 GLU A O 1
ATOM 961 N N . ARG A 1 125 ? -5.251 20.724 0.649 1.00 30.73 125 ARG A N 1
ATOM 962 C CA . ARG A 1 125 ? -5.348 19.375 1.187 1.00 29.12 125 ARG A CA 1
ATOM 963 C C . ARG A 1 125 ? -4.951 19.228 2.654 1.00 28.92 125 ARG A C 1
ATOM 964 O O . ARG A 1 125 ? -4.398 20.144 3.248 1.00 28.63 125 ARG A O 1
ATOM 972 N N . THR A 1 126 ? -5.256 18.071 3.232 1.00 28.15 126 THR A N 1
ATOM 973 C CA . THR A 1 126 ? -4.965 17.778 4.642 1.00 28.03 126 THR A CA 1
ATOM 974 C C . THR A 1 126 ? -4.178 16.486 4.814 1.00 28.03 126 THR A C 1
ATOM 975 O O . THR A 1 126 ? -4.361 15.514 4.092 1.00 28.02 126 THR A O 1
ATOM 979 N N . VAL A 1 127 ? -3.236 16.523 5.775 1.00 27.02 127 VAL A N 1
ATOM 980 C CA . VAL A 1 127 ? -2.531 15.314 6.174 1.00 27.35 127 VAL A CA 1
ATOM 981 C C . VAL A 1 127 ? -2.754 15.129 7.644 1.00 28.61 127 VAL A C 1
ATOM 982 O O . VAL A 1 127 ? -2.533 16.043 8.436 1.00 27.57 127 VAL A O 1
ATOM 986 N N . ASN A 1 128 ? -3.276 13.953 7.990 1.00 27.46 128 ASN A N 1
ATOM 987 C CA . ASN A 1 128 ? -3.543 13.690 9.379 1.00 29.22 128 ASN A CA 1
ATOM 988 C C . ASN A 1 128 ? -2.406 12.847 9.966 1.00 31.04 128 ASN A C 1
ATOM 989 O O . ASN A 1 128 ? -1.758 12.080 9.266 1.00 30.60 128 ASN A O 1
ATOM 994 N N . LEU A 1 129 ? -2.163 13.019 11.261 1.00 31.22 129 LEU A N 1
ATOM 995 C CA . LEU A 1 129 ? -1.054 12.332 11.914 1.00 32.28 129 LEU A CA 1
ATOM 996 C C . LEU A 1 129 ? -1.494 11.736 13.240 1.00 33.22 129 LEU A C 1
ATOM 997 O O . LEU A 1 129 ? -2.289 12.324 13.973 1.00 33.00 129 LEU A O 1
ATOM 1002 N N . LEU A 1 130 ? -0.972 10.553 13.535 1.00 33.85 130 LEU A N 1
ATOM 1003 C CA . LEU A 1 130 ? -1.293 9.842 14.773 1.00 34.69 130 LEU A CA 1
ATOM 1004 C C . LEU A 1 130 ? -0.029 9.226 15.336 1.00 35.28 130 LEU A C 1
ATOM 1005 O O . LEU A 1 130 ? 0.709 8.527 14.654 1.00 35.23 130 LEU A O 1
ATOM 1010 N N . TYR A 1 131 ? 0.237 9.474 16.612 1.00 35.20 131 TYR A N 1
ATOM 1011 C CA . TYR A 1 131 ? 1.405 8.888 17.250 1.00 35.71 131 TYR A CA 1
ATOM 1012 C C . TYR A 1 131 ? 0.940 7.998 18.380 1.00 36.83 131 TYR A C 1
ATOM 1013 O O . TYR A 1 131 ? 0.211 8.435 19.276 1.00 36.39 131 TYR A O 1
ATOM 1022 N N . LEU A 1 132 ? 1.372 6.748 18.335 1.00 37.95 132 LEU A N 1
ATOM 1023 C CA . LEU A 1 132 ? 0.980 5.754 19.319 1.00 38.69 132 LEU A CA 1
ATOM 1024 C C . LEU A 1 132 ? 2.236 5.180 19.937 1.00 41.11 132 LEU A C 1
ATOM 1025 O O . LEU A 1 132 ? 3.001 4.464 19.304 1.00 39.61 132 LEU A O 1
ATOM 1030 N N . GLY A 1 133 ? 2.487 5.472 21.210 1.00 43.05 133 GLY A N 1
ATOM 1031 C CA . GLY A 1 133 ? 3.668 4.927 21.848 1.00 46.92 133 GLY A CA 1
ATOM 1032 C C . GLY A 1 133 ? 4.168 5.724 23.035 1.00 49.82 133 GLY A C 1
ATOM 1033 O O . GLY A 1 133 ? 3.476 6.607 23.550 1.00 50.46 133 GLY A O 1
ATOM 1034 N N . GLU A 1 134 ? 5.376 5.394 23.481 1.00 51.91 134 GLU A N 1
ATOM 1035 C CA . GLU A 1 134 ? 5.988 6.075 24.618 1.00 53.39 134 GLU A CA 1
ATOM 1036 C C . GLU A 1 134 ? 6.974 7.165 24.158 1.00 53.69 134 GLU A C 1
ATOM 1037 O O . GLU A 1 134 ? 7.152 7.336 22.925 1.00 53.02 134 GLU A O 1
ATOM 1044 N N . MET B 1 1 ? 30.491 27.097 -11.238 1.00 50.52 1 MET B N 1
ATOM 1045 C CA . MET B 1 1 ? 29.887 26.864 -9.933 1.00 49.51 1 MET B CA 1
ATOM 1046 C C . MET B 1 1 ? 28.718 27.816 -9.675 1.00 48.90 1 MET B C 1
ATOM 1047 O O . MET B 1 1 ? 28.573 28.860 -10.279 1.00 49.09 1 MET B O 1
ATOM 1052 N N . GLU B 1 2 ? 27.862 27.385 -8.712 1.00 47.40 2 GLU B N 1
ATOM 1053 C CA . GLU B 1 2 ? 26.726 28.203 -8.292 1.00 46.31 2 GLU B CA 1
ATOM 1054 C C . GLU B 1 2 ? 26.908 28.631 -6.856 1.00 44.39 2 GLU B C 1
ATOM 1055 O O . GLU B 1 2 ? 27.470 27.921 -6.032 1.00 42.30 2 GLU B O 1
ATOM 1061 N N . THR B 1 3 ? 26.430 29.830 -6.551 1.00 41.99 3 THR B N 1
ATOM 1062 C CA . THR B 1 3 ? 26.519 30.376 -5.176 1.00 41.23 3 THR B CA 1
ATOM 1063 C C . THR B 1 3 ? 25.178 30.919 -4.783 1.00 40.31 3 THR B C 1
ATOM 1064 O O . THR B 1 3 ? 24.415 31.414 -5.603 1.00 39.91 3 THR B O 1
ATOM 1068 N N . GLY B 1 4 ? 24.903 30.823 -3.493 1.00 37.54 4 GLY B N 1
ATOM 1069 C CA . GLY B 1 4 ? 23.656 31.322 -2.962 1.00 37.36 4 GLY B CA 1
ATOM 1070 C C . GLY B 1 4 ? 23.801 31.518 -1.473 1.00 37.03 4 GLY B C 1
ATOM 1071 O O . GLY B 1 4 ? 24.869 31.277 -0.908 1.00 36.76 4 GLY B O 1
ATOM 1072 N N . SER B 1 5 ? 22.730 31.957 -0.832 1.00 36.71 5 SER B N 1
ATOM 1073 C CA . SER B 1 5 ? 22.755 32.173 0.605 1.00 37.55 5 SER B CA 1
ATOM 1074 C C . SER B 1 5 ? 21.340 32.334 1.097 1.00 36.88 5 SER B C 1
ATOM 1075 O O . SER B 1 5 ? 20.422 32.586 0.319 1.00 38.24 5 SER B O 1
ATOM 1078 N N . PHE B 1 6 ? 21.163 32.173 2.400 1.00 35.56 6 PHE B N 1
ATOM 1079 C CA . PHE B 1 6 ? 19.861 32.344 3.012 1.00 34.10 6 PHE B CA 1
ATOM 1080 C C . PHE B 1 6 ? 20.096 32.845 4.427 1.00 35.09 6 PHE B C 1
ATOM 1081 O O . PHE B 1 6 ? 21.175 32.654 4.996 1.00 33.42 6 PHE B O 1
ATOM 1089 N N . THR B 1 7 ? 19.097 33.509 4.983 1.00 33.81 7 THR B N 1
ATOM 1090 C CA . THR B 1 7 ? 19.255 34.043 6.337 1.00 34.84 7 THR B CA 1
ATOM 1091 C C . THR B 1 7 ? 18.646 33.116 7.367 1.00 34.93 7 THR B C 1
ATOM 1092 O O . THR B 1 7 ? 17.776 32.306 7.075 1.00 34.83 7 THR B O 1
ATOM 1096 N N . VAL B 1 8 ? 19.166 33.245 8.579 1.00 34.22 8 VAL B N 1
ATOM 1097 C CA . VAL B 1 8 ? 18.725 32.432 9.696 1.00 33.93 8 VAL B CA 1
ATOM 1098 C C . VAL B 1 8 ? 18.536 33.375 10.869 1.00 35.90 8 VAL B C 1
ATOM 1099 O O . VAL B 1 8 ? 19.495 33.983 11.352 1.00 33.73 8 VAL B O 1
ATOM 1103 N N . LYS B 1 9 ? 17.287 33.523 11.294 1.00 36.83 9 LYS B N 1
ATOM 1104 C CA . LYS B 1 9 ? 16.979 34.395 12.417 1.00 38.92 9 LYS B CA 1
ATOM 1105 C C . LYS B 1 9 ? 17.053 33.588 13.708 1.00 38.26 9 LYS B C 1
ATOM 1106 O O . LYS B 1 9 ? 16.267 32.671 13.922 1.00 38.90 9 LYS B O 1
ATOM 1112 N N . THR B 1 10 ? 18.010 33.926 14.565 1.00 36.79 10 THR B N 1
ATOM 1113 C CA . THR B 1 10 ? 18.145 33.200 15.810 1.00 35.71 10 THR B CA 1
ATOM 1114 C C . THR B 1 10 ? 17.385 33.937 16.926 1.00 36.42 10 THR B C 1
ATOM 1115 O O . THR B 1 10 ? 17.213 35.149 16.900 1.00 35.70 10 THR B O 1
ATOM 1119 N N . GLU B 1 11 ? 16.910 33.180 17.911 1.00 38.65 11 GLU B N 1
ATOM 1120 C CA . GLU B 1 11 ? 16.022 33.767 18.939 1.00 40.50 11 GLU B CA 1
ATOM 1121 C C . GLU B 1 11 ? 16.663 33.912 20.348 1.00 40.93 11 GLU B C 1
ATOM 1122 O O . GLU B 1 11 ? 16.224 34.694 21.181 1.00 40.42 11 GLU B O 1
ATOM 1128 N N . ARG B 1 12 ? 17.712 33.151 20.643 1.00 40.10 12 ARG B N 1
ATOM 1129 C CA . ARG B 1 12 ? 18.355 33.215 21.951 1.00 39.40 12 ARG B CA 1
ATOM 1130 C C . ARG B 1 12 ? 19.875 33.347 21.827 1.00 37.40 12 ARG B C 1
ATOM 1131 O O . ARG B 1 12 ? 20.453 33.192 20.759 1.00 35.49 12 ARG B O 1
ATOM 1139 N N . ARG B 1 13 ? 20.551 33.627 22.936 1.00 34.15 13 ARG B N 1
ATOM 1140 C CA . ARG B 1 13 ? 22.003 33.778 22.914 1.00 34.02 13 ARG B CA 1
ATOM 1141 C C . ARG B 1 13 ? 22.673 32.529 22.335 1.00 31.51 13 ARG B C 1
ATOM 1142 O O . ARG B 1 13 ? 23.546 32.616 21.471 1.00 29.41 13 ARG B O 1
ATOM 1150 N N . LEU B 1 14 ? 22.258 31.369 22.835 1.00 29.62 14 LEU B N 1
ATOM 1151 C CA . LEU B 1 14 ? 22.777 30.118 22.293 1.00 29.89 14 LEU B CA 1
ATOM 1152 C C . LEU B 1 14 ? 21.631 29.291 21.845 1.00 30.23 14 LEU B C 1
ATOM 1153 O O . LEU B 1 14 ? 20.639 29.128 22.543 1.00 28.86 14 LEU B O 1
ATOM 1158 N N . GLN B 1 15 ? 21.763 28.820 20.611 1.00 28.92 15 GLN B N 1
ATOM 1159 C CA . GLN B 1 15 ? 20.679 28.086 19.981 1.00 29.84 15 GLN B CA 1
ATOM 1160 C C . GLN B 1 15 ? 21.212 27.266 18.817 1.00 28.45 15 GLN B C 1
ATOM 1161 O O . GLN B 1 15 ? 22.082 27.693 18.070 1.00 28.92 15 GLN B O 1
ATOM 1167 N N . VAL B 1 16 ? 20.679 26.063 18.659 1.00 28.33 16 VAL B N 1
ATOM 1168 C CA . VAL B 1 16 ? 21.043 25.245 17.548 1.00 27.42 16 VAL B CA 1
ATOM 1169 C C . VAL B 1 16 ? 19.827 25.079 16.669 1.00 29.16 16 VAL B C 1
ATOM 1170 O O . VAL B 1 16 ? 18.730 24.793 17.129 1.00 30.37 16 VAL B O 1
ATOM 1174 N N . LEU B 1 17 ? 20.010 25.326 15.375 1.00 27.90 17 LEU B N 1
ATOM 1175 C CA . LEU B 1 17 ? 18.905 25.275 14.428 1.00 29.27 17 LEU B CA 1
ATOM 1176 C C . LEU B 1 17 ? 19.212 24.340 13.270 1.00 27.97 17 LEU B C 1
ATOM 1177 O O . LEU B 1 17 ? 20.314 24.351 12.735 1.00 25.84 17 LEU B O 1
ATOM 1182 N N . ASP B 1 18 ? 18.223 23.535 12.893 1.00 27.32 18 ASP B N 1
ATOM 1183 C CA . ASP B 1 18 ? 18.310 22.610 11.741 1.00 27.68 18 ASP B CA 1
ATOM 1184 C C . ASP B 1 18 ? 17.997 23.398 10.491 1.00 28.81 18 ASP B C 1
ATOM 1185 O O . ASP B 1 18 ? 16.874 23.827 10.260 1.00 28.19 18 ASP B O 1
ATOM 1190 N N . VAL B 1 19 ? 18.987 23.601 9.625 1.00 27.71 19 VAL B N 1
ATOM 1191 C CA . VAL B 1 19 ? 18.721 24.348 8.386 1.00 27.20 19 VAL B CA 1
ATOM 1192 C C . VAL B 1 19 ? 18.922 23.470 7.146 1.00 26.64 19 VAL B C 1
ATOM 1193 O O . VAL B 1 19 ? 19.090 23.951 6.033 1.00 27.43 19 VAL B O 1
ATOM 1197 N N . THR B 1 20 ? 18.850 22.159 7.331 1.00 27.30 20 THR B N 1
ATOM 1198 C CA . THR B 1 20 ? 18.972 21.223 6.208 1.00 28.03 20 THR B CA 1
ATOM 1199 C C . THR B 1 20 ? 17.992 21.549 5.088 1.00 30.15 20 THR B C 1
ATOM 1200 O O . THR B 1 20 ? 18.332 21.552 3.912 1.00 28.46 20 THR B O 1
ATOM 1204 N N . GLY B 1 21 ? 16.740 21.795 5.463 1.00 30.69 21 GLY B N 1
ATOM 1205 C CA . GLY B 1 21 ? 15.715 22.095 4.479 1.00 32.58 21 GLY B CA 1
ATOM 1206 C C . GLY B 1 21 ? 16.096 23.206 3.518 1.00 33.05 21 GLY B C 1
ATOM 1207 O O . GLY B 1 21 ? 16.020 23.040 2.300 1.00 32.57 21 GLY B O 1
ATOM 1208 N N . LYS B 1 22 ? 16.504 24.351 4.054 1.00 32.65 22 LYS B N 1
ATOM 1209 C CA . LYS B 1 22 ? 16.877 25.490 3.214 1.00 34.07 22 LYS B CA 1
ATOM 1210 C C . LYS B 1 22 ? 18.053 25.154 2.277 1.00 34.14 22 LYS B C 1
ATOM 1211 O O . LYS B 1 22 ? 18.111 25.589 1.134 1.00 32.89 22 LYS B O 1
ATOM 1217 N N . VAL B 1 23 ? 19.015 24.376 2.766 1.00 34.27 23 VAL B N 1
ATOM 1218 C CA . VAL B 1 23 ? 20.161 24.021 1.924 1.00 34.71 23 VAL B CA 1
ATOM 1219 C C . VAL B 1 23 ? 19.750 23.160 0.754 1.00 37.64 23 VAL B C 1
ATOM 1220 O O . VAL B 1 23 ? 20.159 23.371 -0.380 1.00 37.47 23 VAL B O 1
ATOM 1224 N N . GLU B 1 24 ? 18.927 22.147 1.006 1.00 39.42 24 GLU B N 1
ATOM 1225 C CA . GLU B 1 24 ? 18.468 21.265 -0.058 1.00 43.16 24 GLU B CA 1
ATOM 1226 C C . GLU B 1 24 ? 17.619 22.035 -1.061 1.00 44.51 24 GLU B C 1
ATOM 1227 O O . GLU B 1 24 ? 17.604 21.726 -2.255 1.00 44.29 24 GLU B O 1
ATOM 1233 N N . GLU B 1 25 ? 16.928 23.053 -0.559 1.00 45.85 25 GLU B N 1
ATOM 1234 C CA . GLU B 1 25 ? 16.078 23.887 -1.394 1.00 47.46 25 GLU B CA 1
ATOM 1235 C C . GLU B 1 25 ? 16.950 24.525 -2.470 1.00 47.02 25 GLU B C 1
ATOM 1236 O O . GLU B 1 25 ? 16.714 24.346 -3.664 1.00 47.27 25 GLU B O 1
ATOM 1242 N N . TRP B 1 26 ? 17.960 25.269 -2.028 1.00 45.22 26 TRP B N 1
ATOM 1243 C CA . TRP B 1 26 ? 18.884 25.929 -2.936 1.00 44.61 26 TRP B 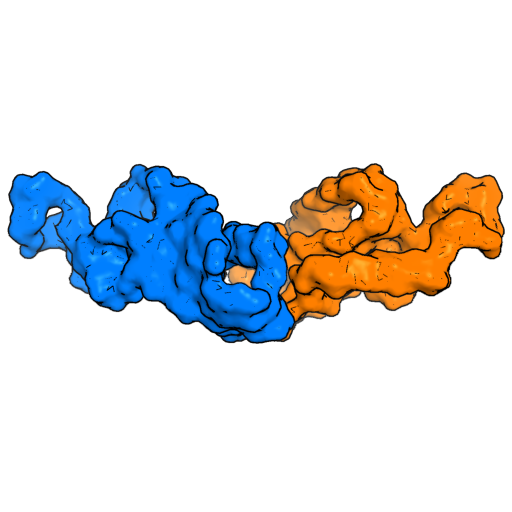CA 1
ATOM 1244 C C . TRP B 1 26 ? 19.477 24.895 -3.877 1.00 45.85 26 TRP B C 1
ATOM 1245 O O . TRP B 1 26 ? 19.666 25.152 -5.063 1.00 45.11 26 TRP B O 1
ATOM 1256 N N . LEU B 1 27 ? 19.769 23.722 -3.328 1.00 46.61 27 LEU B N 1
ATOM 1257 C CA . LEU B 1 27 ? 20.346 22.606 -4.083 1.00 49.04 27 LEU B CA 1
ATOM 1258 C C . LEU B 1 27 ? 19.389 22.171 -5.194 1.00 50.24 27 LEU B C 1
ATOM 1259 O O . LEU B 1 27 ? 19.771 21.531 -6.164 1.00 49.92 27 LEU B O 1
ATOM 1264 N N . SER B 1 28 ? 18.111 22.511 -5.050 1.00 52.05 28 SER B N 1
ATOM 1265 C CA . SER B 1 28 ? 17.262 22.066 -6.140 1.00 53.25 28 SER B CA 1
ATOM 1266 C C . SER B 1 28 ? 17.102 23.166 -7.181 1.00 53.49 28 SER B C 1
ATOM 1267 O O . SER B 1 28 ? 17.008 22.918 -8.376 1.00 54.71 28 SER B O 1
ATOM 1270 N N . THR B 1 29 ? 17.196 24.439 -6.818 1.00 53.28 29 THR B N 1
ATOM 1271 C CA . THR B 1 29 ? 17.202 25.516 -7.827 1.00 52.88 29 THR B CA 1
ATOM 1272 C C . THR B 1 29 ? 18.450 25.420 -8.659 1.00 52.32 29 THR B C 1
ATOM 1273 O O . THR B 1 29 ? 18.628 26.129 -9.641 1.00 51.95 29 THR B O 1
ATOM 1277 N N . VAL B 1 30 ? 19.355 24.526 -8.268 1.00 50.99 30 VAL B N 1
ATOM 1278 C CA . VAL B 1 30 ? 20.618 24.355 -8.976 1.00 49.98 30 VAL B CA 1
ATOM 1279 C C . VAL B 1 30 ? 20.616 23.068 -9.848 1.00 49.45 30 VAL B C 1
ATOM 1280 O O . VAL B 1 30 ? 21.189 23.017 -10.928 1.00 49.74 30 VAL B O 1
ATOM 1284 N N . GLY B 1 31 ? 19.975 22.000 -9.379 1.00 48.21 31 GLY B N 1
ATOM 1285 C CA . GLY B 1 31 ? 19.938 20.760 -10.144 1.00 47.58 31 GLY B CA 1
ATOM 1286 C C . GLY B 1 31 ? 21.261 20.003 -10.196 1.00 46.39 31 GLY B C 1
ATOM 1287 O O . GLY B 1 31 ? 21.464 19.130 -11.045 1.00 46.13 31 GLY B O 1
ATOM 1288 N N . GLY B 1 32 ? 22.156 20.317 -9.263 1.00 44.93 32 GLY B N 1
ATOM 1289 C CA . GLY B 1 32 ? 23.437 19.633 -9.197 1.00 42.70 32 GLY B CA 1
ATOM 1290 C C . GLY B 1 32 ? 23.319 18.122 -9.147 1.00 41.07 32 GLY B C 1
ATOM 1291 O O . GLY B 1 32 ? 22.458 17.587 -8.448 1.00 41.74 32 GLY B O 1
ATOM 1292 N N . VAL B 1 33 ? 24.190 17.431 -9.880 1.00 38.60 33 VAL B N 1
ATOM 1293 C CA . VAL B 1 33 ? 24.149 15.965 -9.902 1.00 36.92 33 VAL B CA 1
ATOM 1294 C C . VAL B 1 33 ? 25.372 15.339 -9.198 1.00 35.61 33 VAL B C 1
ATOM 1295 O O . VAL B 1 33 ? 25.251 14.535 -8.283 1.00 34.18 33 VAL B O 1
ATOM 1299 N N . ASN B 1 34 ? 26.575 15.696 -9.651 1.00 33.95 34 ASN B N 1
ATOM 1300 C CA . ASN B 1 34 ? 27.842 15.206 -9.017 1.00 33.24 34 ASN B CA 1
ATOM 1301 C C . ASN B 1 34 ? 28.764 16.361 -8.789 1.00 34.59 34 ASN B C 1
ATOM 1302 O O . ASN B 1 34 ? 29.132 17.087 -9.703 1.00 34.50 34 ASN B O 1
ATOM 1307 N N . GLY B 1 35 ? 29.155 16.526 -7.529 1.00 32.11 35 GLY B N 1
ATOM 1308 C CA . GLY B 1 35 ? 30.037 17.626 -7.186 1.00 32.38 35 GLY B CA 1
ATOM 1309 C C . GLY B 1 35 ? 30.165 17.808 -5.688 1.00 32.29 35 GLY B C 1
ATOM 1310 O O . GLY B 1 35 ? 29.944 16.863 -4.928 1.00 30.98 35 GLY B O 1
ATOM 1311 N N . LEU B 1 36 ? 30.523 19.018 -5.265 1.00 32.57 36 LEU B N 1
ATOM 1312 C CA . LEU B 1 36 ? 30.680 19.318 -3.839 1.00 32.27 36 LEU B CA 1
ATOM 1313 C C . LEU B 1 36 ? 29.859 20.521 -3.461 1.00 31.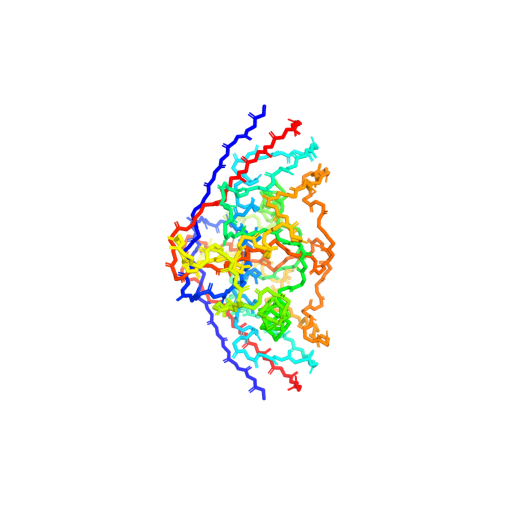75 36 LEU B C 1
ATOM 1314 O O . LEU B 1 36 ? 29.779 21.486 -4.207 1.00 32.45 36 LEU B O 1
ATOM 1319 N N . LEU B 1 37 ? 29.253 20.452 -2.285 1.00 30.65 37 LEU B N 1
ATOM 1320 C CA . LEU B 1 37 ? 28.509 21.556 -1.756 1.00 29.54 37 LEU B CA 1
ATOM 1321 C C . LEU B 1 37 ? 29.290 22.082 -0.594 1.00 28.94 37 LEU B C 1
ATOM 1322 O O . LEU B 1 37 ? 29.823 21.337 0.218 1.00 28.64 37 LEU B O 1
ATOM 1327 N N . VAL B 1 38 ? 29.419 23.398 -0.502 1.00 28.08 38 VAL B N 1
ATOM 1328 C CA . VAL B 1 38 ? 30.146 24.003 0.625 1.00 26.06 38 VAL B CA 1
ATOM 1329 C C . VAL B 1 38 ? 29.154 24.837 1.375 1.00 25.42 38 VAL B C 1
ATOM 1330 O O . VAL B 1 38 ? 28.547 25.757 0.842 1.00 23.99 38 VAL B O 1
ATOM 1334 N N . VAL B 1 39 ? 28.942 24.479 2.636 1.00 25.09 39 VAL B N 1
ATOM 1335 C CA . VAL B 1 39 ? 28.038 25.227 3.499 1.00 24.74 39 VAL B CA 1
ATOM 1336 C C . VAL B 1 39 ? 28.953 25.992 4.441 1.00 23.95 39 VAL B C 1
ATOM 1337 O O . VAL B 1 39 ? 29.757 25.382 5.150 1.00 22.07 39 VAL B O 1
ATOM 1341 N N . TYR B 1 40 ? 28.856 27.318 4.439 1.00 24.13 40 TYR B N 1
ATOM 1342 C CA . TYR B 1 40 ? 29.714 28.114 5.312 1.00 26.43 40 TYR B CA 1
ATOM 1343 C C . TYR B 1 40 ? 29.071 29.389 5.834 1.00 26.65 40 TYR B C 1
ATOM 1344 O O . TYR B 1 40 ? 28.184 29.964 5.197 1.00 25.90 40 TYR B O 1
ATOM 1353 N N . VAL B 1 41 ? 29.509 29.819 7.013 1.00 24.79 41 VAL B N 1
ATOM 1354 C CA . VAL B 1 41 ? 28.950 31.015 7.660 1.00 25.54 41 VAL B CA 1
ATOM 1355 C C . VAL B 1 41 ? 30.085 32.055 7.729 1.00 25.94 41 VAL B C 1
ATOM 1356 O O . VAL B 1 41 ? 31.217 31.753 8.082 1.00 27.59 41 VAL B O 1
ATOM 1360 N N . PRO B 1 42 ? 29.782 33.324 7.420 1.00 24.98 42 PRO B N 1
ATOM 1361 C CA . PRO B 1 42 ? 30.777 34.392 7.494 1.00 24.23 42 PRO B CA 1
ATOM 1362 C C . PRO B 1 42 ? 30.894 34.945 8.917 1.00 24.43 42 PRO B C 1
ATOM 1363 O O . PRO B 1 42 ? 31.522 35.977 9.137 1.00 25.91 42 PRO B O 1
ATOM 1367 N N . HIS B 1 43 ? 30.299 34.250 9.878 1.00 22.46 43 HIS B N 1
ATOM 1368 C CA . HIS B 1 43 ? 30.310 34.717 11.265 1.00 23.39 43 HIS B CA 1
ATOM 1369 C C . HIS B 1 43 ? 31.413 34.120 12.142 1.00 22.20 43 HIS B C 1
ATOM 1370 O O . HIS B 1 43 ? 31.739 32.943 12.021 1.00 21.39 43 HIS B O 1
ATOM 1377 N N . THR B 1 44 ? 31.981 34.947 13.021 1.00 20.86 44 THR B N 1
ATOM 1378 C CA . THR B 1 44 ? 33.022 34.524 13.988 1.00 20.36 44 THR B CA 1
ATOM 1379 C C . THR B 1 44 ? 32.374 34.091 15.281 1.00 21.32 44 THR B C 1
ATOM 1380 O O . THR B 1 44 ? 32.997 33.492 16.148 1.00 21.54 44 THR B O 1
ATOM 1384 N N . THR B 1 45 ? 31.092 34.414 15.466 1.00 21.43 45 THR B N 1
ATOM 1385 C CA . THR B 1 45 ? 30.437 34.028 16.736 1.00 22.40 45 THR B CA 1
ATOM 1386 C C . THR B 1 45 ? 29.229 33.136 16.501 1.00 22.44 45 THR B C 1
ATOM 1387 O O . THR B 1 45 ? 28.293 33.092 17.289 1.00 22.01 45 THR B O 1
ATOM 1391 N N . ALA B 1 46 ? 29.308 32.392 15.410 1.00 23.56 46 ALA B N 1
ATOM 1392 C CA . ALA B 1 46 ? 28.317 31.370 15.106 1.00 23.45 46 ALA B CA 1
ATOM 1393 C C . ALA B 1 46 ? 29.077 30.308 14.368 1.00 24.18 46 ALA B C 1
ATOM 1394 O O . ALA B 1 46 ? 30.208 30.500 13.941 1.00 25.07 46 ALA B O 1
ATOM 1396 N N . ALA B 1 47 ? 28.478 29.132 14.240 1.00 22.53 47 ALA B N 1
ATOM 1397 C CA . ALA B 1 47 ? 29.172 28.014 13.600 1.00 22.55 47 ALA B CA 1
ATOM 1398 C C . ALA B 1 47 ? 28.191 27.092 12.918 1.00 22.80 47 ALA B C 1
ATOM 1399 O O . ALA B 1 47 ? 26.981 27.234 13.035 1.00 22.57 47 ALA B O 1
ATOM 1401 N N . VAL B 1 48 ? 28.726 26.122 12.185 1.00 22.27 48 VAL B N 1
ATOM 1402 C CA . VAL B 1 48 ? 27.854 25.120 11.573 1.00 23.54 48 VAL B CA 1
ATOM 1403 C C . VAL B 1 48 ? 28.434 23.756 11.816 1.00 23.46 48 VAL B C 1
ATOM 1404 O O . VAL B 1 48 ? 29.639 23.546 11.761 1.00 23.07 48 VAL B O 1
ATOM 1408 N N . ALA B 1 49 ? 27.540 22.831 12.146 1.00 21.94 49 ALA B N 1
ATOM 1409 C CA . ALA B 1 49 ? 27.939 21.472 12.458 1.00 22.82 49 ALA B CA 1
ATOM 1410 C C . ALA B 1 49 ? 26.983 20.513 11.804 1.00 22.21 49 ALA B C 1
ATOM 1411 O O . ALA B 1 49 ? 25.893 20.873 11.381 1.00 21.95 49 ALA B O 1
ATOM 1413 N N . VAL B 1 50 ? 27.390 19.256 11.710 1.00 21.25 50 VAL B N 1
ATOM 1414 C CA . VAL B 1 50 ? 26.511 18.245 11.169 1.00 21.84 50 VAL B CA 1
ATOM 1415 C C . VAL B 1 50 ? 26.273 17.187 12.213 1.00 22.83 50 VAL B C 1
ATOM 1416 O O . VAL B 1 50 ? 27.195 16.583 12.745 1.00 19.86 50 VAL B O 1
ATOM 1420 N N . ASN B 1 51 ? 25.008 17.013 12.564 1.00 22.81 51 ASN B N 1
ATOM 1421 C CA . ASN B 1 51 ? 24.667 15.974 13.521 1.00 22.57 51 ASN B CA 1
ATOM 1422 C C . ASN B 1 51 ? 23.160 15.755 13.544 1.00 23.57 51 ASN B C 1
ATOM 1423 O O . ASN B 1 51 ? 22.428 16.197 12.668 1.00 23.18 51 ASN B O 1
ATOM 1428 N N . GLU B 1 52 ? 22.679 15.035 14.551 1.00 24.93 52 GLU B N 1
ATOM 1429 C CA . GLU B 1 52 ? 21.251 14.675 14.608 1.00 26.11 52 GLU B CA 1
ATOM 1430 C C . GLU B 1 52 ? 20.406 15.812 15.203 1.00 26.50 52 GLU B C 1
ATOM 1431 O O . GLU B 1 52 ? 20.749 16.412 16.213 1.00 26.20 52 GLU B O 1
ATOM 1437 N N . ALA B 1 53 ? 19.288 16.075 14.535 1.00 25.93 53 ALA B N 1
ATOM 1438 C CA . ALA B 1 53 ? 18.413 17.167 14.978 1.00 26.15 53 ALA B CA 1
ATOM 1439 C C . ALA B 1 53 ? 17.343 16.678 15.981 1.00 27.67 53 ALA B C 1
ATOM 1440 O O . ALA B 1 53 ? 16.169 17.011 15.888 1.00 27.98 53 ALA B O 1
ATOM 1442 N N . GLU B 1 54 ? 17.777 15.908 16.974 1.00 27.25 54 GLU B N 1
ATOM 1443 C CA . GLU B 1 54 ? 16.888 15.507 18.006 1.00 26.98 54 GLU B CA 1
ATOM 1444 C C . GLU B 1 54 ? 16.825 16.628 19.022 1.00 27.60 54 GLU B C 1
ATOM 1445 O O . GLU B 1 54 ? 17.837 17.142 19.482 1.00 26.08 54 GLU B O 1
ATOM 1451 N N . PRO B 1 55 ? 15.615 17.093 19.383 1.00 27.61 55 PRO B N 1
ATOM 1452 C CA . PRO B 1 55 ? 15.420 18.213 20.311 1.00 27.42 55 PRO B CA 1
ATOM 1453 C C . PRO B 1 55 ? 16.201 18.224 21.625 1.00 25.82 55 PRO B C 1
ATOM 1454 O O . PRO B 1 55 ? 16.780 19.246 21.995 1.00 27.16 55 PRO B O 1
ATOM 1458 N N . ARG B 1 56 ? 16.224 17.103 22.330 1.00 26.49 56 ARG B N 1
ATOM 1459 C CA . ARG B 1 56 ? 16.941 17.082 23.592 1.00 27.48 56 ARG B CA 1
ATOM 1460 C C . ARG B 1 56 ? 18.439 17.192 23.354 1.00 26.97 56 ARG B C 1
ATOM 1461 O O . ARG B 1 56 ? 19.149 17.927 24.028 1.00 27.17 56 ARG B O 1
ATOM 1469 N N . LEU B 1 57 ? 18.945 16.499 22.335 1.00 24.53 57 LEU B N 1
ATOM 1470 C CA . LEU B 1 57 ? 20.359 16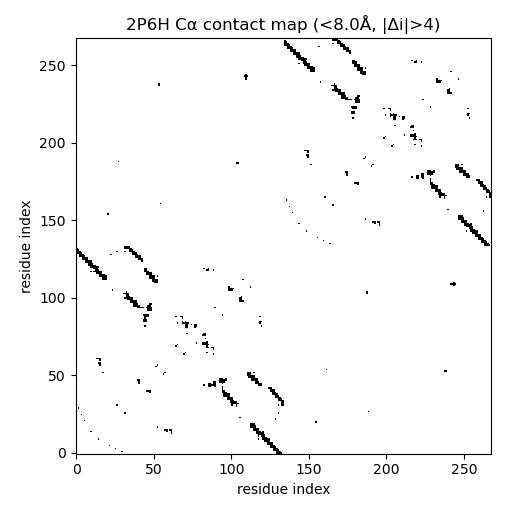.580 21.983 1.00 25.37 57 LEU B CA 1
ATOM 1471 C C . LEU B 1 57 ? 20.778 18.011 21.626 1.00 25.30 57 LEU B C 1
ATOM 1472 O O . LEU B 1 57 ? 21.859 18.472 21.967 1.00 25.67 57 LEU B O 1
ATOM 1477 N N . MET B 1 58 ? 19.908 18.721 20.916 1.00 25.90 58 MET B N 1
ATOM 1478 C CA . MET B 1 58 ? 20.213 20.094 20.520 1.00 26.26 58 MET B CA 1
ATOM 1479 C C . MET B 1 58 ? 20.330 20.972 21.760 1.00 25.99 58 MET B C 1
ATOM 1480 O O . MET B 1 58 ? 21.107 21.931 21.792 1.00 25.27 58 MET B O 1
ATOM 1485 N N . GLU B 1 59 ? 19.556 20.643 22.786 1.00 25.47 59 GLU B N 1
ATOM 1486 C CA . GLU B 1 59 ? 19.650 21.339 24.040 1.00 25.91 59 GLU B CA 1
ATOM 1487 C C . GLU B 1 59 ? 20.998 21.040 24.649 1.00 24.74 59 GLU B C 1
ATOM 1488 O O . GLU B 1 59 ? 21.683 21.913 25.165 1.00 24.65 59 GLU B O 1
ATOM 1494 N N . ASP B 1 60 ? 21.376 19.765 24.579 1.00 23.18 60 ASP B N 1
ATOM 1495 C CA . ASP B 1 60 ? 22.648 19.315 25.158 1.00 23.83 60 ASP B CA 1
ATOM 1496 C C . ASP B 1 60 ? 23.848 19.982 24.489 1.00 23.72 60 ASP B C 1
ATOM 1497 O O . ASP B 1 60 ? 24.863 20.263 25.111 1.00 23.13 60 ASP B O 1
ATOM 1502 N N . ILE B 1 61 ? 23.740 20.179 23.166 1.00 22.64 61 ILE B N 1
ATOM 1503 C CA . ILE B 1 61 ? 24.852 20.814 22.497 1.00 22.79 61 ILE B CA 1
ATOM 1504 C C . ILE B 1 61 ? 25.072 22.206 23.037 1.00 23.39 61 ILE B C 1
ATOM 1505 O O . ILE B 1 61 ? 26.189 22.693 23.153 1.00 23.31 61 ILE B O 1
ATOM 1510 N N . VAL B 1 62 ? 23.962 22.851 23.464 1.00 22.75 62 VAL B N 1
ATOM 1511 C CA . VAL B 1 62 ? 24.125 24.214 23.942 1.00 23.90 62 VAL B CA 1
ATOM 1512 C C . VAL B 1 62 ? 24.806 24.211 25.300 1.00 24.59 62 VAL B C 1
ATOM 1513 O O . VAL B 1 62 ? 25.728 24.974 25.559 1.00 26.32 62 VAL B O 1
ATOM 1517 N N . GLU B 1 63 ? 24.302 23.294 26.100 1.00 24.84 63 GLU B N 1
ATOM 1518 C CA . GLU B 1 63 ? 24.878 23.191 27.414 1.00 25.89 63 GLU B CA 1
ATOM 1519 C C . GLU B 1 63 ? 26.345 22.795 27.339 1.00 25.66 63 GLU B C 1
ATOM 1520 O O . GLU B 1 63 ? 27.172 23.321 28.078 1.00 24.39 63 GLU B O 1
ATOM 1526 N N . PHE B 1 64 ? 26.661 21.856 26.450 1.00 24.37 64 PHE B N 1
ATOM 1527 C CA . PHE B 1 64 ? 28.033 21.387 26.248 1.00 24.03 64 PHE B CA 1
ATOM 1528 C C . PHE B 1 64 ? 28.899 22.605 25.908 1.00 24.62 64 PHE B C 1
ATOM 1529 O O . PHE B 1 64 ? 29.962 22.806 26.490 1.00 24.25 64 PHE B O 1
ATOM 1537 N N . ILE B 1 65 ? 28.424 23.419 24.969 1.00 24.64 65 ILE B N 1
ATOM 1538 C CA . ILE B 1 65 ? 29.140 24.623 24.559 1.00 25.86 65 ILE B CA 1
ATOM 1539 C C . ILE B 1 65 ? 29.264 25.598 25.729 1.00 25.71 65 ILE B C 1
ATOM 1540 O O . ILE B 1 65 ? 30.341 26.126 25.992 1.00 24.95 65 ILE B O 1
ATOM 1545 N N . ARG B 1 66 ? 28.157 25.830 26.430 1.00 27.24 66 ARG B N 1
ATOM 1546 C CA . ARG B 1 66 ? 28.175 26.738 27.564 1.00 29.80 66 ARG B CA 1
ATOM 1547 C C . ARG B 1 66 ? 29.251 26.332 28.565 1.00 30.15 66 ARG B C 1
ATOM 1548 O O . ARG B 1 66 ? 30.001 27.153 29.077 1.00 30.41 66 ARG B O 1
ATOM 1556 N N . GLU B 1 67 ? 29.354 25.033 28.830 1.00 31.10 67 GLU B N 1
ATOM 1557 C CA . GLU B 1 67 ? 30.325 24.433 29.753 1.00 32.83 67 GLU B CA 1
ATOM 1558 C C . GLU B 1 67 ? 31.783 24.742 29.351 1.00 31.81 67 GLU B C 1
ATOM 1559 O O . GLU B 1 67 ? 32.608 25.143 30.161 1.00 31.67 67 GLU B O 1
ATOM 1565 N N . LEU B 1 68 ? 32.074 24.475 28.086 1.00 29.66 68 LEU B N 1
ATOM 1566 C CA . LEU B 1 68 ? 33.429 24.641 27.537 1.00 29.34 68 LEU B CA 1
ATOM 1567 C C . LEU B 1 68 ? 33.858 26.093 27.360 1.00 27.85 68 LEU B C 1
ATOM 1568 O O . LEU B 1 68 ? 34.970 26.482 27.694 1.00 28.16 68 LEU B O 1
ATOM 1573 N N . THR B 1 69 ? 32.979 26.913 26.789 1.00 26.09 69 THR B N 1
ATOM 1574 C CA . THR B 1 69 ? 33.381 28.306 26.435 1.00 24.90 69 THR B CA 1
ATOM 1575 C C . THR B 1 69 ? 33.124 29.377 27.540 1.00 25.80 69 THR B C 1
ATOM 1576 O O . THR B 1 69 ? 33.657 30.479 27.511 1.00 23.75 69 THR B O 1
ATOM 1580 N N . LYS B 1 70 ? 32.312 29.076 28.550 1.00 27.16 70 LYS B N 1
ATOM 1581 C CA . LYS B 1 70 ? 32.049 29.987 29.687 1.00 29.78 70 LYS B CA 1
ATOM 1582 C C . LYS B 1 70 ? 31.599 31.403 29.285 1.00 29.64 70 LYS B C 1
ATOM 1583 O O . LYS B 1 70 ? 32.354 32.365 29.344 1.00 30.27 70 LYS B O 1
ATOM 1589 N N . PRO B 1 71 ? 30.328 31.557 28.893 1.00 29.11 71 PRO B N 1
ATOM 1590 C CA . PRO B 1 71 ? 29.827 32.886 28.527 1.00 30.34 71 PRO B CA 1
ATOM 1591 C C . PRO B 1 71 ? 29.957 33.801 29.752 1.00 32.34 71 PRO B C 1
ATOM 1592 O O . PRO B 1 71 ? 29.456 33.470 30.829 1.00 32.17 71 PRO B O 1
ATOM 1596 N N . GLY B 1 72 ? 30.639 34.931 29.590 1.00 32.17 72 GLY B N 1
ATOM 1597 C CA . GLY B 1 72 ? 30.812 35.856 30.697 1.00 33.26 72 GLY B CA 1
ATOM 1598 C C . GLY B 1 72 ? 31.924 35.463 31.650 1.00 34.20 72 GLY B C 1
ATOM 1599 O O . GLY B 1 72 ? 32.116 36.108 32.684 1.00 34.92 72 GLY B O 1
ATOM 1600 N N . GLY B 1 73 ? 32.646 34.396 31.307 1.00 32.86 73 GLY B N 1
ATOM 1601 C CA . GLY B 1 73 ? 33.745 33.928 32.133 1.00 31.98 73 GLY B CA 1
ATOM 1602 C C . GLY B 1 73 ? 34.934 34.872 32.075 1.00 30.52 73 GLY B C 1
ATOM 1603 O O . GLY B 1 73 ? 34.865 35.901 31.398 1.00 29.86 73 GLY B O 1
ATOM 1604 N N . PRO B 1 74 ? 36.046 34.550 32.759 1.00 30.88 74 PRO B N 1
ATOM 1605 C CA . PRO B 1 74 ? 37.242 35.395 32.773 1.00 30.98 74 PRO B CA 1
ATOM 1606 C C . PRO B 1 74 ? 38.024 35.395 31.472 1.00 29.58 74 PRO B C 1
ATOM 1607 O O . PRO B 1 74 ? 39.065 34.742 31.365 1.00 31.00 74 PRO B O 1
ATOM 1611 N N . TRP B 1 75 ? 37.519 36.133 30.490 1.00 26.52 75 TRP B N 1
ATOM 1612 C CA . TRP B 1 75 ? 38.177 36.232 29.193 1.00 26.24 75 TRP B CA 1
ATOM 1613 C C . TRP B 1 75 ? 38.636 37.678 28.997 1.00 28.19 75 TRP B C 1
ATOM 1614 O O . TRP B 1 75 ? 37.877 38.616 29.257 1.00 27.30 75 TRP B O 1
ATOM 1625 N N . LYS B 1 76 ? 39.874 37.857 28.546 1.00 27.46 76 LYS B N 1
ATOM 1626 C CA . LYS B 1 76 ? 40.408 39.194 28.317 1.00 28.50 76 LYS B CA 1
ATOM 1627 C C . LYS B 1 76 ? 39.590 39.943 27.269 1.00 28.36 76 LYS B C 1
ATOM 1628 O O . LYS B 1 76 ? 39.517 41.169 27.295 1.00 28.10 76 LYS B O 1
ATOM 1634 N N . HIS B 1 77 ? 38.973 39.211 26.346 1.00 28.13 77 HIS B N 1
ATOM 1635 C CA . HIS B 1 77 ? 38.157 39.847 25.313 1.00 28.64 77 HIS B CA 1
ATOM 1636 C C . HIS B 1 77 ? 36.980 40.598 25.956 1.00 29.50 77 HIS B C 1
ATOM 1637 O O . HIS B 1 77 ? 36.357 41.448 25.319 1.00 30.11 77 HIS B O 1
ATOM 1644 N N . ASN B 1 78 ? 36.694 40.291 27.223 1.00 29.88 78 ASN B N 1
ATOM 1645 C CA . ASN B 1 78 ? 35.644 40.929 28.010 1.00 30.10 78 ASN B CA 1
ATOM 1646 C C . ASN B 1 78 ? 35.786 42.448 28.049 1.00 29.81 78 ASN B C 1
ATOM 1647 O O . ASN B 1 78 ? 34.821 43.184 28.206 1.00 30.22 78 ASN B O 1
ATOM 1652 N N . LEU B 1 79 ? 37.030 42.895 27.967 1.00 29.40 79 LEU B N 1
ATOM 1653 C CA . LEU B 1 79 ? 37.357 44.309 27.989 1.00 30.13 79 LEU B CA 1
ATOM 1654 C C . LEU B 1 79 ? 36.754 44.996 26.776 1.00 30.51 79 LEU B C 1
ATOM 1655 O O . LEU B 1 79 ? 36.351 46.151 26.820 1.00 28.84 79 LEU B O 1
ATOM 1660 N N . VAL B 1 80 ? 36.717 44.249 25.675 1.00 30.58 80 VAL B N 1
ATOM 1661 C CA . VAL B 1 80 ? 36.312 44.709 24.311 1.00 31.37 80 VAL B CA 1
ATOM 1662 C C . VAL B 1 80 ? 34.791 44.512 24.054 1.00 32.30 80 VAL B C 1
ATOM 1663 O O . VAL B 1 80 ? 34.108 45.375 23.519 1.00 32.23 80 VAL B O 1
ATOM 1667 N N . ASP B 1 81 ? 34.305 43.318 24.365 1.00 31.26 81 ASP B N 1
ATOM 1668 C CA . ASP B 1 81 ? 32.942 42.932 24.050 1.00 32.59 81 ASP B CA 1
ATOM 1669 C C . ASP B 1 81 ? 32.491 41.892 25.057 1.00 32.18 81 ASP B C 1
ATOM 1670 O O . ASP B 1 81 ? 33.210 41.531 25.979 1.00 32.86 81 ASP B O 1
ATOM 1675 N N . VAL B 1 82 ? 31.299 41.342 24.865 1.00 30.53 82 VAL B N 1
ATOM 1676 C CA . VAL B 1 82 ? 30.790 40.333 25.813 1.00 30.39 82 VAL B CA 1
ATOM 1677 C C . VAL B 1 82 ? 30.578 38.954 25.181 1.00 29.01 82 VAL B C 1
ATOM 1678 O O . VAL B 1 82 ? 29.977 38.061 25.763 1.00 29.00 82 VAL B O 1
ATOM 1682 N N . ASN B 1 83 ? 31.084 38.723 23.973 1.00 27.61 83 ASN B N 1
ATOM 1683 C CA . ASN B 1 83 ? 30.858 37.437 23.280 1.00 26.02 83 ASN B CA 1
ATOM 1684 C C . ASN B 1 83 ? 32.113 36.533 23.169 1.00 24.87 83 ASN B C 1
ATOM 1685 O O . ASN B 1 83 ? 32.225 35.688 22.290 1.00 21.65 83 ASN B O 1
ATOM 1690 N N . ALA B 1 84 ? 33.093 36.664 24.057 1.00 23.66 84 ALA B N 1
ATOM 1691 C CA . ALA B 1 84 ? 34.313 35.836 23.946 1.00 24.79 84 ALA B CA 1
ATOM 1692 C C . ALA B 1 84 ? 33.991 34.362 23.757 1.00 24.07 84 ALA B C 1
ATOM 1693 O O . ALA B 1 84 ? 34.551 33.680 22.909 1.00 23.41 84 ALA B O 1
ATOM 1695 N N . HIS B 1 85 ? 33.067 33.846 24.561 1.00 23.44 85 HIS B N 1
ATOM 1696 C CA . HIS B 1 85 ? 32.689 32.438 24.514 1.00 23.68 85 HIS B CA 1
ATOM 1697 C C . HIS B 1 85 ? 32.229 31.980 23.127 1.00 22.87 85 HIS B C 1
ATOM 1698 O O . HIS B 1 85 ? 32.461 30.835 22.740 1.00 22.93 85 HIS B O 1
ATOM 1705 N N . ALA B 1 86 ? 31.561 32.864 22.390 1.00 22.21 86 ALA B N 1
ATOM 1706 C CA . ALA B 1 86 ? 31.061 32.482 21.055 1.00 22.54 86 ALA B CA 1
ATOM 1707 C C . ALA B 1 86 ? 32.213 32.344 20.073 1.00 22.65 86 ALA B C 1
ATOM 1708 O O . ALA B 1 86 ? 32.223 31.482 19.204 1.00 24.36 86 ALA B O 1
ATOM 1710 N N . HIS B 1 87 ? 33.234 33.186 20.188 1.00 20.57 87 HIS B N 1
ATOM 1711 C CA . HIS B 1 87 ? 34.396 33.080 19.308 1.00 22.11 87 HIS B CA 1
ATOM 1712 C C . HIS B 1 87 ? 35.090 31.745 19.582 1.00 19.39 87 HIS B C 1
ATOM 1713 O O . HIS B 1 87 ? 35.494 31.035 18.662 1.00 20.66 87 HIS B O 1
ATOM 1720 N N . LEU B 1 88 ? 35.210 31.412 20.864 1.00 20.69 88 LEU B N 1
ATOM 1721 C CA . LEU B 1 88 ? 35.860 30.174 21.290 1.00 19.43 88 LEU B CA 1
ATOM 1722 C C . LEU B 1 88 ? 35.102 28.942 20.764 1.00 20.15 88 LEU B C 1
ATOM 1723 O O . LEU B 1 88 ? 35.708 27.993 20.248 1.00 19.41 88 LEU B O 1
ATOM 1728 N N . GLY B 1 89 ? 33.778 28.970 20.885 1.00 19.21 89 GLY B N 1
ATOM 1729 C CA . GLY B 1 89 ? 32.976 27.859 20.404 1.00 20.61 89 GLY B CA 1
ATOM 1730 C C . GLY B 1 89 ? 33.137 27.676 18.904 1.00 20.90 89 GLY B C 1
ATOM 1731 O O . GLY B 1 89 ? 33.267 26.558 18.411 1.00 21.58 89 GLY B O 1
ATOM 1732 N N . ASN B 1 90 ? 33.133 28.786 18.175 1.00 19.66 90 ASN B N 1
ATOM 1733 C CA . ASN B 1 90 ? 33.291 28.735 16.732 1.00 20.61 90 ASN B CA 1
ATOM 1734 C C . ASN B 1 90 ? 34.635 28.108 16.349 1.00 21.10 90 ASN B C 1
ATOM 1735 O O . ASN B 1 90 ? 34.707 27.330 15.401 1.00 21.90 90 ASN B O 1
ATOM 1740 N N . THR B 1 91 ? 35.694 28.429 17.090 1.00 21.51 91 THR B N 1
ATOM 1741 C CA . THR B 1 91 ? 37.013 27.825 16.670 1.00 22.53 91 THR B CA 1
ATOM 1742 C C . THR B 1 91 ? 37.075 26.310 16.849 1.00 22.44 91 THR B C 1
ATOM 1743 O O . THR B 1 91 ? 37.823 25.608 16.180 1.00 22.85 91 THR B O 1
ATOM 1747 N N . ILE B 1 92 ? 36.291 25.730 17.782 1.00 20.94 92 ILE B N 1
ATOM 1748 C CA . ILE B 1 92 ? 36.414 24.243 17.754 1.00 21.04 92 ILE B CA 1
ATOM 1749 C C . ILE B 1 92 ? 35.207 23.507 17.184 1.00 20.76 92 ILE B C 1
ATOM 1750 O O . ILE B 1 92 ? 35.158 22.285 17.133 1.00 22.63 92 ILE B O 1
ATOM 1755 N N . ILE B 1 93 ? 34.218 24.287 16.716 1.00 20.27 93 ILE B N 1
ATOM 1756 C CA . ILE B 1 93 ? 33.124 23.625 15.983 1.00 21.29 93 ILE B CA 1
ATOM 1757 C C . ILE B 1 93 ? 33.355 23.780 14.490 1.00 21.47 93 ILE B C 1
ATOM 1758 O O . ILE B 1 93 ? 33.177 22.832 13.729 1.00 21.35 93 ILE B O 1
ATOM 1763 N N . GLY B 1 94 ? 33.769 24.970 14.065 1.00 21.12 94 GLY B N 1
ATOM 1764 C CA . GLY B 1 94 ? 34.031 25.192 12.649 1.00 22.55 94 GLY B CA 1
ATOM 1765 C C . GLY B 1 94 ? 32.994 26.074 11.975 1.00 22.72 94 GLY B C 1
ATOM 1766 O O . GLY B 1 94 ? 31.842 26.127 12.396 1.00 22.97 94 GLY B O 1
ATOM 1767 N N . ASP B 1 95 ? 33.395 26.767 10.918 1.00 23.93 95 ASP B N 1
ATOM 1768 C CA . ASP B 1 95 ? 32.423 27.642 10.247 1.00 27.18 95 ASP B CA 1
ATOM 1769 C C . ASP B 1 95 ? 32.152 27.245 8.782 1.00 25.81 95 ASP B C 1
ATOM 1770 O O . ASP B 1 95 ? 31.544 27.980 8.015 1.00 25.11 95 ASP B O 1
ATOM 1775 N N . SER B 1 96 ? 32.580 26.051 8.382 1.00 26.29 96 SER B N 1
ATOM 1776 C CA . SER B 1 96 ? 32.261 25.573 7.036 1.00 28.00 96 SER B CA 1
ATOM 1777 C C . SER B 1 96 ? 32.341 24.036 6.997 1.00 28.17 96 SER B C 1
ATOM 1778 O O . SER B 1 96 ? 33.054 23.405 7.714 1.00 29.24 96 SER B O 1
ATOM 1781 N N . ARG B 1 97 ? 31.519 23.451 6.120 1.00 26.13 97 ARG B N 1
ATOM 1782 C CA . ARG B 1 97 ? 31.498 21.997 5.948 1.00 25.95 97 ARG B CA 1
ATOM 1783 C C . ARG B 1 97 ? 31.307 21.696 4.458 1.00 24.96 97 ARG B C 1
ATOM 1784 O O . ARG B 1 97 ? 30.522 22.273 3.763 1.00 23.51 97 ARG B O 1
ATOM 1792 N N . VAL B 1 98 ? 32.049 20.696 4.013 1.00 24.12 98 VAL B N 1
ATOM 1793 C CA . VAL B 1 98 ? 31.944 20.275 2.629 1.00 24.66 98 VAL B CA 1
ATOM 1794 C C . VAL B 1 98 ? 31.133 19.012 2.602 1.00 25.66 98 VAL B C 1
ATOM 1795 O O . VAL B 1 98 ? 31.352 18.083 3.368 1.00 24.24 98 VAL B O 1
ATOM 1799 N N . ILE B 1 99 ? 30.152 18.979 1.705 1.00 26.22 99 ILE B N 1
ATOM 1800 C CA . ILE B 1 99 ? 29.260 17.817 1.572 1.00 26.70 99 ILE B CA 1
ATOM 1801 C C . ILE B 1 99 ? 29.128 17.382 0.141 1.00 25.73 99 ILE B C 1
ATOM 1802 O O . ILE B 1 99 ? 28.618 18.099 -0.710 1.00 26.28 99 ILE B O 1
ATOM 1807 N N . PRO B 1 100 ? 29.588 16.165 -0.159 1.00 26.65 100 PRO B N 1
ATOM 1808 C CA . PRO B 1 100 ? 29.492 15.649 -1.528 1.00 26.79 100 PRO B CA 1
ATOM 1809 C C . PRO B 1 100 ? 28.050 15.532 -2.014 1.00 27.18 100 PRO B C 1
ATOM 1810 O O . PRO B 1 100 ? 27.121 15.343 -1.222 1.00 23.09 100 PRO B O 1
ATOM 1814 N N . VAL B 1 1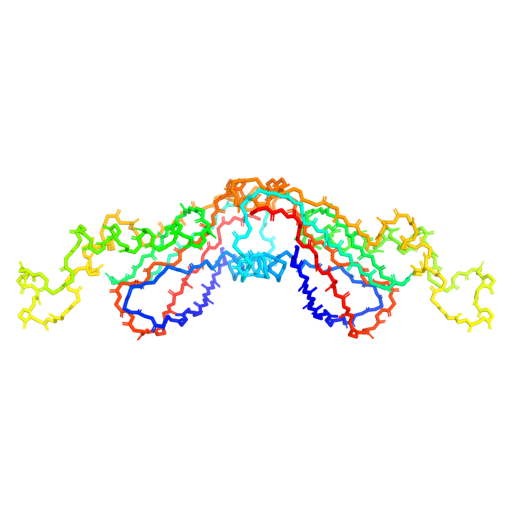01 ? 27.877 15.670 -3.323 1.00 26.36 101 VAL B N 1
ATOM 1815 C CA . VAL B 1 101 ? 26.612 15.498 -3.983 1.00 27.52 101 VAL B CA 1
ATOM 1816 C C . VAL B 1 101 ? 26.887 14.447 -5.000 1.00 28.99 101 VAL B C 1
ATOM 1817 O O . VAL B 1 101 ? 27.715 14.605 -5.887 1.00 27.45 101 VAL B O 1
ATOM 1821 N N . VAL B 1 102 ? 26.235 13.298 -4.871 1.00 29.27 102 VAL B N 1
ATOM 1822 C CA . VAL B 1 102 ? 26.500 12.186 -5.780 1.00 30.06 102 VAL B CA 1
ATOM 1823 C C . VAL B 1 102 ? 25.199 11.661 -6.373 1.00 30.06 102 VAL B C 1
ATOM 1824 O O . VAL B 1 102 ? 24.287 11.248 -5.669 1.00 29.14 102 VAL B O 1
ATOM 1828 N N . GLY B 1 103 ? 25.112 11.672 -7.701 1.00 29.82 103 GLY B N 1
ATOM 1829 C CA . GLY B 1 103 ? 23.903 11.200 -8.349 1.00 30.13 103 GLY B CA 1
ATOM 1830 C C . GLY B 1 103 ? 22.685 11.971 -7.870 1.00 30.07 103 GLY B C 1
ATOM 1831 O O . GLY B 1 103 ? 21.622 11.390 -7.629 1.00 30.97 103 GLY B O 1
ATOM 1832 N N . GLY B 1 104 ? 22.848 13.285 -7.724 1.00 28.94 104 GLY B N 1
ATOM 1833 C CA . GLY B 1 104 ? 21.760 14.143 -7.280 1.00 29.61 104 GLY B CA 1
ATOM 1834 C C . GLY B 1 104 ? 21.437 14.031 -5.797 1.00 28.23 104 GLY B C 1
ATOM 1835 O O . GLY B 1 104 ? 20.584 14.755 -5.284 1.00 27.80 104 GLY B O 1
ATOM 1836 N N . ARG B 1 105 ? 22.126 13.127 -5.109 1.00 27.43 105 ARG B N 1
ATOM 1837 C CA . ARG B 1 105 ? 21.912 12.902 -3.680 1.00 27.21 105 ARG B CA 1
ATOM 1838 C C . ARG B 1 105 ? 22.900 13.634 -2.765 1.00 29.00 105 ARG B C 1
ATOM 1839 O O . ARG B 1 105 ? 24.110 13.387 -2.828 1.00 28.65 105 ARG B O 1
ATOM 1847 N N . LEU B 1 106 ? 22.387 14.532 -1.922 1.00 29.21 106 LEU B N 1
ATOM 1848 C CA . LEU B 1 106 ? 23.250 15.195 -0.995 1.00 28.96 106 LEU B CA 1
ATOM 1849 C C . LEU B 1 106 ? 23.736 14.137 -0.061 1.00 28.72 106 LEU B C 1
ATOM 1850 O O . LEU B 1 106 ? 22.965 13.456 0.602 1.00 27.88 106 LEU B O 1
ATOM 1855 N N . SER B 1 107 ? 25.048 13.950 -0.018 1.00 25.91 107 SER B N 1
ATOM 1856 C CA . SER B 1 107 ? 25.622 12.801 0.715 1.00 28.09 107 SER B CA 1
ATOM 1857 C C . SER B 1 107 ? 25.695 12.953 2.270 1.00 28.54 107 SER B C 1
ATOM 1858 O O . SER B 1 107 ? 26.760 12.935 2.872 1.00 30.65 107 SER B O 1
ATOM 1861 N N . LEU B 1 108 ? 24.536 13.036 2.908 1.00 28.19 108 LEU B N 1
ATOM 1862 C CA . LEU B 1 108 ? 24.402 13.081 4.342 1.00 27.67 108 LEU B CA 1
ATOM 1863 C C . LEU B 1 108 ? 24.030 11.703 4.843 1.00 26.39 108 LEU B C 1
ATOM 1864 O O . LEU B 1 108 ? 23.308 10.953 4.200 1.00 26.11 108 LEU B O 1
ATOM 1869 N N . GLY B 1 109 ? 24.485 11.312 6.029 1.00 25.09 109 GLY B N 1
ATOM 1870 C CA . GLY B 1 109 ? 24.093 10.028 6.576 1.00 24.80 109 GLY B CA 1
ATOM 1871 C C . GLY B 1 109 ? 22.620 10.061 6.937 1.00 24.32 109 GLY B C 1
ATOM 1872 O O . GLY B 1 109 ? 21.993 11.118 6.927 1.00 23.64 109 GLY B O 1
ATOM 1873 N N . THR B 1 110 ? 22.072 8.903 7.277 1.00 24.33 110 THR B N 1
ATOM 1874 C CA . THR B 1 110 ? 20.630 8.809 7.612 1.00 26.14 110 THR B CA 1
ATOM 1875 C C . THR B 1 110 ? 20.210 9.806 8.680 1.00 26.00 110 THR B C 1
ATOM 1876 O O . THR B 1 110 ? 19.197 10.484 8.571 1.00 27.28 110 THR B O 1
ATOM 1880 N N . TRP B 1 111 ? 20.992 9.952 9.743 1.00 25.56 111 TRP B N 1
ATOM 1881 C CA . TRP B 1 111 ? 20.624 10.853 10.831 1.00 24.34 111 TRP B CA 1
ATOM 1882 C C . TRP B 1 111 ? 21.380 12.179 10.872 1.00 24.76 111 TRP B C 1
ATOM 1883 O O . TRP B 1 111 ? 21.223 12.950 11.820 1.00 24.33 111 TRP B O 1
ATOM 1894 N N . GLN B 1 112 ? 22.195 12.449 9.854 1.00 23.76 112 GLN B N 1
ATOM 1895 C CA . GLN B 1 112 ? 22.970 13.680 9.790 1.00 23.40 112 GLN B CA 1
ATOM 1896 C C . GLN B 1 112 ? 22.128 14.841 9.257 1.00 23.69 112 GLN B C 1
ATOM 1897 O O . GLN B 1 112 ? 21.420 14.725 8.265 1.00 23.62 112 GLN B O 1
ATOM 1903 N N . ARG B 1 113 ? 22.210 15.994 9.911 1.00 22.46 113 ARG B N 1
ATOM 1904 C CA . ARG B 1 113 ? 21.494 17.183 9.462 1.00 22.63 113 ARG B CA 1
ATOM 1905 C C . ARG B 1 113 ? 22.442 18.366 9.586 1.00 23.30 113 ARG B C 1
ATOM 1906 O O . ARG B 1 113 ? 23.417 18.309 10.337 1.00 21.94 113 ARG B O 1
ATOM 1914 N N . ILE B 1 114 ? 22.155 19.437 8.853 1.00 22.66 114 ILE B N 1
ATOM 1915 C CA . ILE B 1 114 ? 22.991 20.628 8.890 1.00 24.35 114 ILE B CA 1
ATOM 1916 C C . ILE B 1 114 ? 22.474 21.556 9.968 1.00 25.16 114 ILE B C 1
ATOM 1917 O O . ILE B 1 114 ? 21.389 22.115 9.876 1.00 24.99 114 ILE B O 1
ATOM 1922 N N . LEU B 1 115 ? 23.283 21.721 11.005 1.00 23.79 115 LEU B N 1
ATOM 1923 C CA . LEU B 1 115 ? 22.890 22.540 12.167 1.00 23.64 115 LEU B CA 1
ATOM 1924 C C . LEU B 1 115 ? 23.630 23.868 12.258 1.00 23.84 115 LEU B C 1
ATOM 1925 O O . LEU B 1 115 ? 24.852 23.928 12.286 1.00 22.44 115 LEU B O 1
ATOM 1930 N N . PHE B 1 116 ? 22.851 24.942 12.328 1.00 22.09 116 PHE B N 1
ATOM 1931 C CA . PHE B 1 116 ? 23.415 26.266 12.507 1.00 23.46 116 PHE B CA 1
ATOM 1932 C C . PHE B 1 116 ? 23.576 26.387 14.014 1.00 23.30 116 PHE B C 1
ATOM 1933 O O . PHE B 1 116 ? 22.634 26.136 14.769 1.00 22.64 116 PHE B O 1
ATOM 1941 N N . VAL B 1 117 ? 24.764 26.766 14.457 1.00 22.20 117 VAL B N 1
ATOM 1942 C CA . VAL B 1 117 ? 24.938 26.933 15.883 1.00 22.10 117 VAL B CA 1
ATOM 1943 C C . VAL B 1 117 ? 25.206 28.360 16.239 1.00 22.00 117 VAL B C 1
ATOM 1944 O O . VAL B 1 117 ? 26.261 28.911 15.953 1.00 19.93 117 VAL B O 1
ATOM 1948 N N . GLU B 1 118 ? 24.187 28.959 16.845 1.00 22.38 118 GLU B N 1
ATOM 1949 C CA . GLU B 1 118 ? 24.247 30.361 17.249 1.00 22.59 118 GLU B CA 1
ATOM 1950 C C . GLU B 1 118 ? 24.811 30.453 18.666 1.00 23.16 118 GLU B C 1
ATOM 1951 O O . GLU B 1 118 ? 24.378 29.721 19.556 1.00 22.83 118 GLU B O 1
ATOM 1957 N N . MET B 1 119 ? 25.775 31.342 18.881 1.00 21.94 119 MET B N 1
ATOM 1958 C CA . MET B 1 119 ? 26.344 31.490 20.214 1.00 23.19 119 MET B CA 1
ATOM 1959 C C . MET B 1 119 ? 26.339 32.942 20.688 1.00 23.66 119 MET B C 1
ATOM 1960 O O . MET B 1 119 ? 26.797 33.246 21.788 1.00 23.31 119 MET B O 1
ATOM 1965 N N . ASP B 1 120 ? 25.801 33.833 19.857 1.00 23.87 120 ASP B N 1
ATOM 1966 C CA . ASP B 1 120 ? 25.710 35.248 20.213 1.00 25.81 120 ASP B CA 1
ATOM 1967 C C . ASP B 1 120 ? 24.417 35.847 19.658 1.00 26.51 120 ASP B C 1
ATOM 1968 O O . ASP B 1 120 ? 24.425 36.918 19.061 1.00 27.48 120 ASP B O 1
ATOM 1973 N N . GLY B 1 121 ? 23.310 35.137 19.854 1.00 27.77 121 GLY B N 1
ATOM 1974 C CA . GLY B 1 121 ? 22.027 35.619 19.379 1.00 29.37 121 GLY B CA 1
ATOM 1975 C C . GLY B 1 121 ? 21.347 36.472 20.434 1.00 30.92 121 GLY B C 1
ATOM 1976 O O . GLY B 1 121 ? 21.902 36.670 21.514 1.00 31.64 121 GLY B O 1
ATOM 1977 N N . PRO B 1 122 ? 20.138 36.986 20.158 1.00 32.58 122 PRO B N 1
ATOM 1978 C CA . PRO B 1 122 ? 19.394 36.797 18.909 1.00 32.25 122 PRO B CA 1
ATOM 1979 C C . PRO B 1 122 ? 19.921 37.705 17.803 1.00 32.10 122 PRO B C 1
ATOM 1980 O O . PRO B 1 122 ? 20.203 38.880 18.036 1.00 31.74 122 PRO B O 1
ATOM 1984 N N . ARG B 1 123 ? 20.052 37.154 16.601 1.00 32.43 123 ARG B N 1
ATOM 1985 C CA . ARG B 1 123 ? 20.589 37.913 15.474 1.00 32.67 123 ARG B CA 1
ATOM 1986 C C . ARG B 1 123 ? 19.999 37.388 14.189 1.00 32.89 123 ARG B C 1
ATOM 1987 O O . ARG B 1 123 ? 19.531 36.260 14.103 1.00 32.51 123 ARG B O 1
ATOM 1995 N N . GLU B 1 124 ? 19.992 38.245 13.164 1.00 33.99 124 GLU B N 1
ATOM 1996 C CA . GLU B 1 124 ? 19.757 37.648 11.828 1.00 34.35 124 GLU B CA 1
ATOM 1997 C C . GLU B 1 124 ? 21.048 37.343 11.177 1.00 32.43 124 GLU B C 1
ATOM 1998 O O . GLU B 1 124 ? 21.817 38.225 10.818 1.00 32.79 124 GLU B O 1
ATOM 2004 N N . ARG B 1 125 ? 21.251 36.021 11.082 1.00 30.34 125 ARG B N 1
ATOM 2005 C CA . ARG B 1 125 ? 22.493 35.453 10.577 1.00 29.32 125 ARG B CA 1
ATOM 2006 C C . ARG B 1 125 ? 22.345 35.038 9.112 1.00 29.47 125 ARG B C 1
ATOM 2007 O O . ARG B 1 125 ? 21.268 35.016 8.534 1.00 29.68 125 ARG B O 1
ATOM 2015 N N . THR B 1 126 ? 23.491 34.698 8.529 1.00 28.35 126 THR B N 1
ATOM 2016 C CA . THR B 1 126 ? 23.596 34.292 7.123 1.00 28.95 126 THR B CA 1
ATOM 2017 C C . THR B 1 126 ? 24.317 32.957 6.962 1.00 28.89 126 THR B C 1
ATOM 2018 O O . THR B 1 126 ? 25.282 32.637 7.652 1.00 28.92 126 THR B O 1
ATOM 2022 N N . VAL B 1 127 ? 23.765 32.142 6.027 1.00 28.24 127 VAL B N 1
ATOM 2023 C CA . VAL B 1 127 ? 24.462 30.953 5.569 1.00 27.94 127 VAL B CA 1
ATOM 2024 C C . VAL B 1 127 ? 24.792 31.064 4.110 1.00 29.60 127 VAL B C 1
ATOM 2025 O O . VAL B 1 127 ? 23.949 31.369 3.277 1.00 28.75 127 VAL B O 1
ATOM 2029 N N . ASN B 1 128 ? 26.067 30.879 3.790 1.00 28.08 128 ASN B N 1
ATOM 2030 C CA . ASN B 1 128 ? 26.446 30.949 2.396 1.00 29.02 128 ASN B CA 1
ATOM 2031 C C . ASN B 1 128 ? 26.583 29.540 1.828 1.00 30.97 128 ASN B C 1
ATOM 2032 O O . ASN B 1 128 ? 26.962 28.599 2.514 1.00 30.28 128 ASN B O 1
ATOM 2037 N N . LEU B 1 129 ? 26.277 29.419 0.546 1.00 30.62 129 LEU B N 1
ATOM 2038 C CA . LEU B 1 129 ? 26.334 28.131 -0.118 1.00 32.04 129 LEU B CA 1
ATOM 2039 C C . LEU B 1 129 ? 27.064 28.228 -1.441 1.00 33.12 129 LEU B C 1
ATOM 2040 O O . LEU B 1 129 ? 26.937 29.219 -2.164 1.00 32.68 129 LEU B O 1
ATOM 2045 N N . LEU B 1 130 ? 27.833 27.192 -1.747 1.00 33.27 130 LEU B N 1
ATOM 2046 C CA . LEU B 1 130 ? 28.611 27.116 -3.003 1.00 33.64 130 LEU B CA 1
ATOM 2047 C C . LEU B 1 130 ? 28.475 25.719 -3.559 1.00 34.75 130 LEU B C 1
ATOM 2048 O O . LEU B 1 130 ? 28.655 24.727 -2.864 1.00 34.82 130 LEU B O 1
ATOM 2053 N N . TYR B 1 131 ? 28.170 25.614 -4.845 1.00 34.15 131 TYR B N 1
ATOM 2054 C CA . TYR B 1 131 ? 28.106 24.307 -5.480 1.00 35.42 131 TYR B CA 1
ATOM 2055 C C . TYR B 1 131 ? 29.116 24.271 -6.606 1.00 36.77 131 TYR B C 1
ATOM 2056 O O . TYR B 1 131 ? 29.111 25.132 -7.483 1.00 36.66 131 TYR B O 1
ATOM 2065 N N . LEU B 1 132 ? 29.983 23.270 -6.575 1.00 37.91 132 LEU B N 1
ATOM 2066 C CA . LEU B 1 132 ? 31.023 23.112 -7.585 1.00 39.17 132 LEU B CA 1
ATOM 2067 C C . LEU B 1 132 ? 30.884 21.743 -8.221 1.00 40.93 132 LEU B C 1
ATOM 2068 O O . LEU B 1 132 ? 31.082 20.713 -7.590 1.00 39.75 132 LEU B O 1
ATOM 2073 N N . GLY B 1 133 ? 30.531 21.704 -9.501 1.00 43.62 133 GLY B N 1
ATOM 2074 C CA . GLY B 1 133 ? 30.398 20.431 -10.181 1.00 47.31 133 GLY B CA 1
ATOM 2075 C C . GLY B 1 133 ? 29.417 20.450 -11.335 1.00 50.38 133 GLY B C 1
ATOM 2076 O O . GLY B 1 133 ? 28.998 21.512 -11.799 1.00 51.12 133 GLY B O 1
ATOM 2077 N N . GLU B 1 134 ? 29.043 19.259 -11.790 1.00 52.18 134 GLU B N 1
ATOM 2078 C CA . GLU B 1 134 ? 28.114 19.106 -12.904 1.00 53.66 134 GLU B CA 1
ATOM 2079 C C . GLU B 1 134 ? 26.676 18.873 -12.445 1.00 54.08 134 GLU B C 1
ATOM 2080 O O . GLU B 1 134 ? 26.476 18.567 -11.250 1.00 53.46 134 GLU B O 1
#